Protein 6KGC (pdb70)

B-factor: mean 18.87, std 12.82, range [4.9, 99.52]

Solvent-accessible surface area: 9547 Å² total; per-residue (Å²): 157,36,2,74,0,25,8,18,90,30,69,12,28,50,58,68,66,10,104,0,38,0,42,0,30,88,25,71,58,61,0,5,8,0,11,3,22,0,51,19,50,40,72,38,1,64,33,132,55,9,87,35,27,75,120,26,0,91,33,54,138,82,96,0,25,7,38,16,60,58,76,108,14,96,0,23,1,8,1,1,4,25,52,45,66,108,87,38,1,63,90,76,22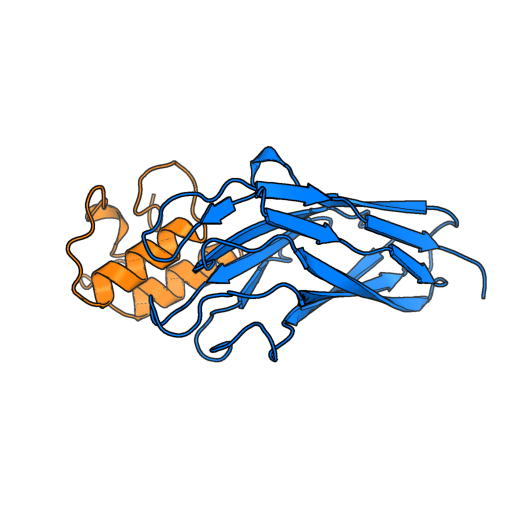,57,0,0,81,0,7,0,59,1,27,105,98,10,91,84,28,88,11,61,0,51,3,56,110,93,59,19,20,0,1,25,49,104,60,135,96,16,119,45,40,36,41,85,7,73,0,31,4,56,64,142,141,86,0,3,0,42,109,73,48,80,45,26,0,63,0,0,17,21,0,16,8,84,69,75,65,103,129,16,104,67,31,48,161,131,3,2,35,18,59,60,88,74,46,46,55,42,87,0,28,81,61,0,8,111,60,17,30,87,130

Sequence (203 aa):
ETVKLSVGTVSGNPGDTVKVPVTISQVSTPVGLICMDISYDASKFTVKDVLPNTDLVKDTDNYSFIVNTSTPGKISITFTDPTLANYPISVDGILAYLDFIINSNATAGDSALTVDPATLIVADENDKDIKDAASNGKITVTGSILGDLNDDGVVNGRDIVMMRQYLAGKTVSGIDKNALDINGDGAVNGDDLMELIKKVSNN

InterPro domains:
  IPR001956 Carbohydrate-binding module 3 [PF00942] (39-189)
  IPR001956 Carbohydrate-binding module 3 [PS51172] (33-193)
  IPR001956 Carbohydrate-binding module 3 [SM01067] (39-129)
  IPR002102 Cellulosome anchoring protein, cohesin domain [PF00963] (383-520)
  IPR002102 Cellulosome anchoring protein, cohesin domain [PF00963] (616-754)
  IPR002102 Cellulosome anchoring protein, cohesin domain [PF00963] (860-997)
  IPR002102 Cellulosome anchoring protein, cohesin domain [PF00963] (1103-1240)
  IPR002102 Cellulosome anchoring protein, cohesin domain [PF00963] (1345-1482)
  IPR005102 Carbohydrate binding X2 domain [PF03442] (198-273)
  IPR005102 Carbohydrate binding X2 domain [PF03442] (291-367)
  IPR005102 Carbohydrate binding X2 domain [PF03442] (527-608)
  IPR005102 Carbohydrate binding X2 domain [PF03442] (766-847)
  IPR005102 Carbohydrate binding X2 domain [PF03442] (1009-1090)
  IPR005102 Carbohydrate binding X2 domain [PF03442] (1252-1333)
  IPR006626 Parallel beta-helix repeat [SM00710] (782-820)
  IPR006626 Parallel beta-helix repeat [SM00710] (1025-1063)
  IPR006626 Parallel beta-helix repeat [SM00710] (1268-1306)
  IPR006626 Parallel beta-helix repeat [SM00710] (1431-1465)
  IPR008965 CBM2/CBM3, carbohydrate-binding domain superfamily [SSF49384] (34-192)
  IPR008965 CBM2/CBM3, carbohydrate-binding domain superfamily [SSF49384] (384-514)

CATH classification: 1.10.1330.10

Organism: Clostridium acetobutylicum (strain ATCC 824 / DSM 792 / JCM 1419 / IAM 19013 / LMG 5710 / NBRC 13948 / NRRL B-527 / VKM B-1787 / 2291 / W) (NCBI:txid272562)

Nearest PDB structures (foldseek):
  6kgc-assembly1_B  TM=1.017E+00  e=2.299E-10  Clostridium acetobutylicum ATCC 824
  6kge-assembly2_B  TM=1.004E+00  e=2.410E-08  Clostridium acetobutylicum ATCC 824
  6kgd-assembly1_B  TM=1.015E+00  e=2.747E-08  Clostridium acetobutylicum ATCC 824
  6kge-assembly1_D  TM=9.901E-01  e=3.812E-08  Clostridium acetobutylicum ATCC 824
  3ul4-assembly1_B  TM=9.403E-01  e=1.787E-04  Acetivibrio thermocellus ATCC 27405

Foldseek 3Di:
DAKEWEWAAEEEAAQDKDKIWIKIAPAAFFWFKKKWKKFWDLVFKDWDDKFFDCVQAPPVVPPQWDWDPPDRGMIIIMGHDPVLPDRTRRHIDTGIITIMHGHNPHDFAKIKTDIDQVGIFIAHSVRHTGRYDYYIYIYGHDDD/DACPQQPPPDREVVSLVVLVCVQVPHPDPSTDPVNQCRVPPPDRDVVSSVVSVCVHVPD

Secondary structure (DSSP, 8-state):
--EEEEE-EEEE-TT-EEEEEEEEES--SPEEEEEEEEE--TTTEEEEEEEE-TTTS--GGGTSEEEE--STTEEEEEEE-TTSSS--B-S-EEEEEEEEEEPTTPPSEEEEEEE-TTT-EEEETTS-B--EEEE-EEEEE---/-TT-TT-SS--SHHHHHHHHHHHTT---TT--GGGS-TT-SS--SHHHHHHHHHHHHH-

Radius of gyration: 17.78 Å; Cα contacts (8 Å, |Δi|>4): 490; chains: 2; bounding box: 38×32×55 Å

Structure (mmCIF, N/CA/C/O backbone):
data_6KGC
#
_entry.id   6KGC
#
_cell.length_a   31.220
_cell.length_b   64.720
_cell.length_c   100.750
_cell.angle_alpha   90.000
_cell.angle_beta   90.000
_cell.angle_gamma   90.000
#
_symmetry.space_group_name_H-M   'P 21 21 21'
#
loop_
_entity.id
_entity.type
_entity.pdbx_description
1 polymer 'Probably cellulosomal scaffolding protein, secreted cellulose-binding and cohesin domain'
2 polymer 'And cellulose-binding endoglucanase family 9 CelL ortholog dockerin domain'
3 non-polymer 'CALCIUM ION'
4 water water
#
loop_
_atom_site.group_PDB
_atom_site.id
_atom_site.type_symbol
_atom_site.label_atom_id
_atom_site.label_alt_id
_atom_site.label_comp_id
_atom_site.label_asym_id
_atom_site.label_entity_id
_atom_site.label_seq_id
_atom_site.pdbx_PDB_ins_code
_atom_site.Cartn_x
_atom_site.Cartn_y
_atom_site.Cartn_z
_atom_site.occupancy
_atom_site.B_iso_or_equiv
_atom_site.auth_seq_id
_atom_site.auth_comp_id
_atom_site.auth_asym_id
_atom_site.auth_atom_id
_atom_site.pdbx_PDB_model_num
ATOM 1 N N . GLU A 1 5 ? -10.588 -12.185 -19.478 1.00 39.79 4 GLU A N 1
ATOM 2 C CA . GLU A 1 5 ? -10.678 -12.135 -20.928 1.00 32.77 4 GLU A CA 1
ATOM 3 C C . GLU A 1 5 ? -10.379 -10.740 -21.469 1.00 18.25 4 GLU A C 1
ATOM 4 O O . GLU A 1 5 ? -10.594 -10.479 -22.649 1.00 27.43 4 GLU A O 1
ATOM 15 N N . THR A 1 6 ? -9.910 -9.854 -20.592 1.00 17.57 5 THR A N 1
ATOM 16 C CA . THR A 1 6 ? -9.305 -8.586 -20.999 1.00 12.28 5 THR A CA 1
ATOM 17 C C . THR A 1 6 ? -7.805 -8.825 -21.126 1.00 13.79 5 THR A C 1
ATOM 18 O O . THR A 1 6 ? -7.158 -9.250 -20.153 1.00 13.03 5 THR A O 1
ATOM 29 N N . VAL A 1 7 ? -7.241 -8.540 -22.293 1.00 10.50 6 VAL A N 1
ATOM 30 C CA . VAL A 1 7 ? -5.807 -8.706 -22.473 1.00 7.81 6 VAL A CA 1
ATOM 31 C C . VAL A 1 7 ? -5.117 -7.482 -21.879 1.00 7.97 6 VAL A C 1
ATOM 32 O O . VAL A 1 7 ? -5.616 -6.358 -21.985 1.00 13.58 6 VAL A O 1
ATOM 45 N N . LYS A 1 8 ? -4.011 -7.702 -21.188 1.00 8.72 7 LYS A N 1
ATOM 46 C CA . LYS A 1 8 ? -3.364 -6.662 -20.403 1.00 9.30 7 LYS A CA 1
ATOM 47 C C . LYS A 1 8 ? -1.957 -6.421 -20.912 1.00 9.39 7 LYS A C 1
ATOM 48 O O . LYS A 1 8 ? -1.203 -7.364 -21.125 1.00 8.76 7 LYS A O 1
ATOM 56 N N . LEU A 1 9 ? -1.618 -5.162 -21.105 1.00 7.82 8 LEU A N 1
ATOM 57 C CA . LEU A 1 9 ? -0.266 -4.732 -21.430 1.00 8.58 8 LEU A CA 1
ATOM 58 C C . LEU A 1 9 ? 0.309 -4.082 -20.177 1.00 13.34 8 LEU A C 1
ATOM 59 O O . LEU A 1 9 ? -0.223 -3.066 -19.714 1.00 11.38 8 LEU A O 1
ATOM 75 N N . SER A 1 10 ? 1.385 -4.645 -19.635 1.00 8.26 9 SER A N 1
ATOM 76 C CA . SER A 1 10 ? 1.875 -4.232 -18.329 1.00 8.97 9 SER A CA 1
ATOM 77 C C . SER A 1 10 ? 3.333 -3.806 -18.405 1.00 10.52 9 SER A C 1
ATOM 78 O O . SER A 1 10 ? 4.140 -4.445 -19.080 1.00 14.44 9 SER A O 1
ATOM 86 N N . VAL A 1 11 ? 3.661 -2.751 -17.728 1.00 9.37 10 VAL A N 1
ATOM 87 C CA . VAL A 1 11 ? 5.034 -2.283 -17.677 1.00 7.89 10 VAL A CA 1
ATOM 88 C C . VAL A 1 11 ? 5.599 -2.662 -16.323 1.00 8.56 10 VAL A C 1
ATOM 89 O O . VAL A 1 11 ? 4.918 -2.519 -15.296 1.00 8.76 10 VAL A O 1
ATOM 102 N N . GLY A 1 12 ? 6.851 -3.130 -16.317 1.00 8.50 11 GLY A N 1
ATOM 103 C CA . GLY A 1 12 ? 7.473 -3.671 -15.133 1.00 8.68 11 GLY A CA 1
ATOM 104 C C . GLY A 1 12 ? 8.013 -2.634 -14.189 1.00 9.98 11 GLY A C 1
ATOM 105 O O . GLY A 1 12 ? 7.852 -1.425 -14.366 1.00 7.29 11 GLY A O 1
ATOM 109 N N . THR A 1 13 ? 8.645 -3.152 -13.129 1.00 11.44 12 THR A N 1
ATOM 110 C CA . THR A 1 13 ? 9.124 -2.368 -11.994 1.00 10.69 12 THR A CA 1
ATOM 111 C C . THR A 1 13 ? 10.580 -2.735 -11.764 1.00 10.32 12 THR A C 1
ATOM 112 O O . THR A 1 13 ? 10.901 -3.919 -11.636 1.00 13.76 12 THR A O 1
ATOM 123 N N . VAL A 1 14 ? 11.449 -1.731 -11.755 1.00 8.91 13 VAL A N 1
ATOM 124 C CA . VAL A 1 14 ? 12.887 -1.919 -11.612 1.00 9.01 13 VAL A CA 1
ATOM 125 C C . VAL A 1 14 ? 13.445 -0.814 -10.718 1.00 8.29 13 VAL A C 1
ATOM 126 O O . VAL A 1 14 ? 12.764 0.164 -10.391 1.00 9.71 13 VAL A O 1
ATOM 139 N N . SER A 1 15 ? 14.711 -0.986 -10.317 1.00 6.81 14 SER A N 1
ATOM 140 C CA . SER A 1 15 ? 15.412 0.036 -9.569 1.00 13.07 14 SER A CA 1
ATOM 141 C C . SER A 1 15 ? 16.861 0.120 -10.028 1.00 8.52 14 SER A C 1
ATOM 142 O O . SER A 1 15 ? 17.419 -0.831 -10.584 1.00 11.48 14 SER A O 1
ATOM 150 N N . GLY A 1 16 ? 17.465 1.270 -9.779 1.00 8.07 15 GLY A N 1
ATOM 151 C CA . GLY A 1 16 ? 18.873 1.432 -10.087 1.00 7.79 15 GLY A CA 1
ATOM 152 C C . GLY A 1 16 ? 19.386 2.760 -9.578 1.00 10.39 15 GLY A C 1
ATOM 153 O O . GLY A 1 16 ? 18.637 3.601 -9.086 1.00 8.69 15 GLY A O 1
ATOM 157 N N . ASN A 1 17 ? 20.679 2.955 -9.723 1.00 12.36 16 ASN A N 1
ATOM 158 C CA . ASN A 1 17 ? 21.289 4.205 -9.328 1.00 11.83 16 ASN A CA 1
ATOM 159 C C . ASN A 1 17 ? 21.735 5.030 -10.533 1.00 14.30 16 ASN A C 1
ATOM 160 O O . ASN A 1 17 ? 21.906 4.515 -11.641 1.00 12.23 16 ASN A O 1
ATOM 171 N N . PRO A 1 18 ? 21.917 6.330 -10.331 1.00 12.76 17 PRO A N 1
ATOM 172 C CA . PRO A 1 18 ? 22.313 7.215 -11.435 1.00 9.46 17 PRO A CA 1
ATOM 173 C C . PRO A 1 18 ? 23.590 6.744 -12.105 1.00 9.08 17 PRO A C 1
ATOM 174 O O . PRO A 1 18 ? 24.523 6.252 -11.452 1.00 15.57 17 PRO A O 1
ATOM 185 N N . GLY A 1 19 ? 23.584 6.833 -13.431 1.00 12.52 18 GLY A N 1
ATOM 186 C CA . GLY A 1 19 ? 24.675 6.340 -14.240 1.00 12.88 18 GLY A CA 1
ATOM 187 C C . GLY A 1 19 ? 24.493 4.945 -14.774 1.00 16.18 18 GLY A C 1
ATOM 188 O O . GLY A 1 19 ? 25.187 4.555 -15.730 1.00 18.46 18 GLY A O 1
ATOM 192 N N . ASP A 1 20 ? 23.619 4.162 -14.162 1.00 11.42 19 ASP A N 1
ATOM 193 C CA . ASP A 1 20 ? 23.351 2.801 -14.597 1.00 11.35 19 ASP A CA 1
ATOM 194 C C . ASP A 1 20 ? 22.221 2.808 -15.618 1.00 11.97 19 ASP A C 1
ATOM 195 O O . ASP A 1 20 ? 21.505 3.796 -15.795 1.00 11.66 19 ASP A O 1
ATOM 204 N N . THR A 1 21 ? 22.137 1.731 -16.364 1.00 9.27 20 THR A N 1
ATOM 205 C CA . THR A 1 21 ? 20.971 1.476 -17.194 1.00 9.72 20 THR A CA 1
ATOM 206 C C . THR A 1 21 ? 20.092 0.435 -16.514 1.00 11.86 20 THR A C 1
ATOM 207 O O . THR A 1 21 ? 20.543 -0.388 -15.706 1.00 13.23 20 THR A O 1
ATOM 218 N N . VAL A 1 22 ? 18.806 0.516 -16.804 1.00 9.96 21 VAL A N 1
ATOM 219 C CA . VAL A 1 22 ? 17.838 -0.453 -16.304 1.00 9.28 21 VAL A CA 1
ATOM 220 C C . VAL A 1 22 ? 17.043 -0.968 -17.491 1.00 9.78 21 VAL A C 1
ATOM 221 O O . VAL A 1 22 ? 16.831 -0.255 -18.479 1.00 9.84 21 VAL A O 1
ATOM 234 N N . LYS A 1 23 ? 16.626 -2.222 -17.406 1.00 9.02 22 LYS A N 1
ATOM 235 C CA . LYS A 1 23 ? 15.830 -2.870 -18.447 1.00 9.32 22 LYS A CA 1
ATOM 236 C C . LYS A 1 23 ? 14.435 -3.169 -17.898 1.00 10.41 22 LYS A C 1
ATOM 237 O O . LYS A 1 23 ? 14.285 -4.034 -17.030 1.00 11.11 22 LYS A O 1
ATOM 256 N N . VAL A 1 24 ? 13.425 -2.489 -18.431 1.00 7.34 23 VAL A N 1
ATOM 257 C CA . VAL A 1 24 ? 12.049 -2.604 -17.944 1.00 6.22 23 VAL A CA 1
ATOM 258 C C . VAL A 1 24 ? 11.275 -3.515 -18.897 1.00 5.20 23 VAL A C 1
ATOM 259 O O . VAL A 1 24 ? 11.129 -3.180 -20.077 1.00 8.64 23 VAL A O 1
ATOM 272 N N . PRO A 1 25 ? 10.699 -4.609 -18.415 1.00 6.75 24 PRO A N 1
ATOM 273 C CA . PRO A 1 25 ? 9.937 -5.478 -19.322 1.00 9.63 24 PRO A CA 1
ATOM 274 C C . PRO A 1 25 ? 8.535 -4.944 -19.543 1.00 7.24 24 PRO A C 1
ATOM 275 O O . PRO A 1 25 ? 7.899 -4.382 -18.645 1.00 10.01 24 PRO A O 1
ATOM 286 N N . VAL A 1 26 ? 8.064 -5.105 -20.769 1.00 8.93 25 VAL A N 1
ATOM 287 C CA . VAL A 1 26 ? 6.678 -4.856 -21.131 1.00 11.42 25 VAL A CA 1
ATOM 288 C C . VAL A 1 26 ? 6.073 -6.214 -21.438 1.00 7.70 25 VAL A C 1
ATOM 289 O O . VAL A 1 26 ? 6.618 -6.961 -22.262 1.00 8.78 25 VAL A O 1
ATOM 302 N N . THR A 1 27 ? 4.982 -6.554 -20.745 1.00 5.78 26 THR A N 1
ATOM 303 C CA . THR A 1 27 ? 4.437 -7.899 -20.753 1.00 7.06 26 THR A CA 1
ATOM 304 C C . THR A 1 27 ? 3.010 -7.835 -21.271 1.00 8.34 26 THR A C 1
ATOM 305 O O . THR A 1 27 ? 2.266 -6.888 -20.988 1.00 12.21 26 THR A O 1
ATOM 316 N N . ILE A 1 28 ? 2.644 -8.827 -22.056 1.00 7.32 27 ILE A N 1
ATOM 317 C CA . ILE A 1 28 ? 1.261 -9.049 -22.455 1.00 7.84 27 ILE A CA 1
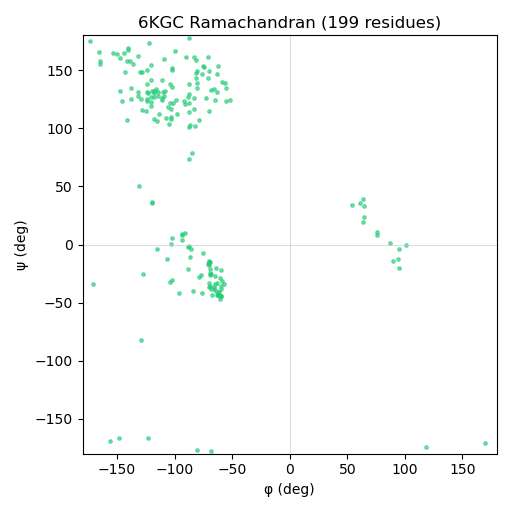ATOM 318 C C . ILE A 1 28 ? 0.749 -10.284 -21.732 1.00 9.23 27 ILE A C 1
ATOM 319 O O . ILE A 1 28 ? 1.427 -11.314 -21.690 1.00 12.66 27 ILE A O 1
ATOM 335 N N . SER A 1 29 ? -0.438 -10.177 -21.142 1.00 9.05 28 SER A N 1
ATOM 336 C CA . SER A 1 29 ? -0.991 -11.302 -20.410 1.00 10.91 28 SER A CA 1
ATOM 337 C C . SER A 1 29 ? -2.480 -11.381 -20.680 1.00 9.06 28 SER A C 1
ATOM 338 O O . SER A 1 29 ? -3.094 -10.452 -21.205 1.00 9.67 28 SER A O 1
ATOM 346 N N . GLN A 1 30 ? -3.056 -12.521 -20.287 1.00 11.38 29 GLN A N 1
ATOM 347 C CA . GLN A 1 30 ? -4.479 -12.818 -20.466 1.00 8.82 29 GLN A CA 1
ATOM 348 C C . GLN A 1 30 ? -4.845 -12.812 -21.949 1.00 11.12 29 GLN A C 1
ATOM 349 O O . GLN A 1 30 ? -5.941 -12.403 -22.337 1.00 10.84 29 GLN A O 1
ATOM 363 N N . VAL A 1 31 ? -3.911 -13.277 -22.781 1.00 8.19 30 VAL A N 1
ATOM 364 C CA . VAL A 1 31 ? -4.172 -13.437 -24.206 1.00 5.98 30 VAL A CA 1
ATOM 365 C C . VAL A 1 31 ? -5.177 -14.564 -24.434 1.00 8.07 30 VAL A C 1
ATOM 366 O O . VAL A 1 31 ? -5.038 -15.671 -23.885 1.00 10.31 30 VAL A O 1
ATOM 379 N N . SER A 1 32 ? -6.177 -14.295 -25.277 1.00 11.81 31 SER A N 1
ATOM 380 C CA . SER A 1 32 ? -7.142 -15.298 -25.740 1.00 10.85 31 SER A CA 1
ATOM 381 C C . SER A 1 32 ? -7.211 -15.214 -27.264 1.00 9.63 31 SER A C 1
ATOM 382 O O . SER A 1 32 ? -6.509 -15.952 -27.958 1.00 11.40 31 SER A O 1
ATOM 390 N N . THR A 1 33 ? -7.994 -14.270 -27.804 1.00 12.34 32 THR A N 1
ATOM 391 C CA . THR A 1 33 ? -7.969 -13.967 -29.227 1.00 13.58 32 THR A CA 1
ATOM 392 C C . THR A 1 33 ? -6.546 -13.629 -29.685 1.00 11.09 32 THR A C 1
ATOM 393 O O . THR A 1 33 ? -5.919 -12.739 -29.117 1.00 10.40 32 THR A O 1
ATOM 404 N N . PRO A 1 34 ? -5.998 -14.336 -30.677 1.00 9.15 33 PRO A N 1
ATOM 405 C CA . PRO A 1 34 ? -4.628 -14.018 -31.109 1.00 9.99 33 PRO A CA 1
ATOM 406 C C . PRO A 1 34 ? -4.517 -12.568 -31.585 1.00 7.84 33 PRO A C 1
ATOM 407 O O . PRO A 1 34 ? -5.414 -12.027 -32.251 1.00 7.22 33 PRO A O 1
ATOM 418 N N . VAL A 1 35 ? -3.408 -11.938 -31.221 1.00 7.22 34 VAL A N 1
ATOM 419 C CA . VAL A 1 35 ? -3.214 -10.492 -31.368 1.00 6.59 34 VAL A CA 1
ATOM 420 C C . VAL A 1 35 ? -2.410 -10.216 -32.631 1.00 7.28 34 VAL A C 1
ATOM 421 O O . VAL A 1 35 ? -1.292 -10.711 -32.792 1.00 6.88 34 VAL A O 1
ATOM 434 N N . GLY A 1 36 ? -2.967 -9.392 -33.513 1.00 9.14 35 GLY A N 1
ATOM 435 C CA . GLY A 1 36 ? -2.263 -8.967 -34.716 1.00 10.58 35 GLY A CA 1
ATOM 436 C C . GLY A 1 36 ? -1.770 -7.523 -34.720 1.00 8.87 35 GLY A C 1
ATOM 437 O O . GLY A 1 36 ? -0.982 -7.147 -35.596 1.00 7.90 35 GLY A O 1
ATOM 441 N N . LEU A 1 37 ? -2.220 -6.699 -33.780 1.00 8.57 36 LEU A N 1
ATOM 442 C CA . LEU A 1 37 ? -1.842 -5.297 -33.705 1.00 5.26 36 LEU A CA 1
ATOM 443 C C . LEU A 1 37 ? -1.798 -4.854 -32.254 1.00 4.97 36 LEU A C 1
ATOM 444 O O . LEU A 1 37 ? -2.750 -5.132 -31.520 1.00 6.19 36 LEU A O 1
ATOM 460 N N . ILE A 1 38 ? -0.717 -4.174 -31.853 1.00 4.95 37 ILE A N 1
ATOM 461 C CA . ILE A 1 38 ? -0.632 -3.484 -30.567 1.00 5.72 37 ILE A CA 1
ATOM 462 C C . ILE A 1 38 ? -0.096 -2.090 -30.865 1.00 7.06 37 ILE A C 1
ATOM 463 O O . ILE A 1 38 ? 0.949 -1.953 -31.511 1.00 8.39 37 ILE A O 1
ATOM 479 N N . CYS A 1 39 ? -0.785 -1.061 -30.396 1.00 7.35 38 CYS A N 1
ATOM 480 C CA . CYS A 1 39 ? -0.228 0.285 -30.379 1.00 6.53 38 CYS A CA 1
ATOM 481 C C . CYS A 1 39 ? -0.298 0.779 -28.946 1.00 7.00 38 CYS A C 1
ATOM 482 O O . CYS A 1 39 ? -1.376 0.771 -28.350 1.00 9.08 38 CYS A O 1
ATOM 490 N N . MET A 1 40 ? 0.841 1.169 -28.379 1.00 7.27 39 MET A N 1
ATOM 491 C CA . MET A 1 40 ? 0.843 1.653 -27.008 1.00 7.94 39 MET A CA 1
ATOM 492 C C . MET A 1 40 ? 1.830 2.792 -26.838 1.00 8.94 39 MET A C 1
ATOM 493 O O . MET A 1 40 ? 2.872 2.840 -27.499 1.00 9.82 39 MET A O 1
ATOM 507 N N . ASP A 1 41 ? 1.486 3.695 -25.933 1.00 6.16 40 ASP A N 1
ATOM 508 C CA . ASP A 1 41 ? 2.330 4.818 -25.550 1.00 7.42 40 ASP A CA 1
ATOM 509 C C . ASP A 1 41 ? 2.711 4.679 -24.082 1.00 6.76 40 ASP A C 1
ATOM 510 O O . ASP A 1 41 ? 1.833 4.465 -23.231 1.00 8.89 40 ASP A O 1
ATOM 519 N N . ILE A 1 42 ? 3.989 4.875 -23.772 1.00 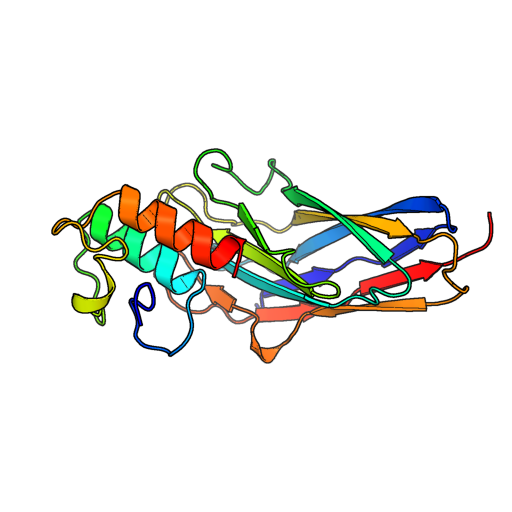7.60 41 ILE A N 1
ATOM 520 C CA . ILE A 1 42 ? 4.507 4.822 -22.409 1.00 7.23 41 ILE A CA 1
ATOM 521 C C . ILE A 1 42 ? 5.208 6.133 -22.128 1.00 6.00 41 ILE A C 1
ATOM 522 O O . ILE A 1 42 ? 6.114 6.531 -22.877 1.00 9.60 41 ILE A O 1
ATOM 538 N N . SER A 1 43 ? 4.804 6.803 -21.048 1.00 5.06 42 SER A N 1
ATOM 539 C CA . SER A 1 43 ? 5.420 8.067 -20.677 1.00 5.93 42 SER A CA 1
ATOM 540 C C . SER A 1 43 ? 6.392 7.833 -19.529 1.00 6.92 42 SER A C 1
ATOM 541 O O . SER A 1 43 ? 6.191 6.929 -18.713 1.00 7.52 42 SER A O 1
ATOM 549 N N . TYR A 1 44 ? 7.433 8.668 -19.474 1.00 6.09 43 TYR A N 1
ATOM 550 C CA . TYR A 1 44 ? 8.452 8.598 -18.430 1.00 5.85 43 TYR A CA 1
ATOM 551 C C . TYR A 1 44 ? 9.004 9.992 -18.194 1.00 5.43 43 TYR A C 1
ATOM 552 O O . TYR A 1 44 ? 8.824 10.891 -19.021 1.00 6.99 43 TYR A O 1
ATOM 570 N N . ASP A 1 45 ? 9.693 10.157 -17.054 1.00 6.22 44 ASP A N 1
ATOM 571 C CA . ASP A 1 45 ? 10.249 11.456 -16.665 1.00 6.18 44 ASP A CA 1
ATOM 572 C C . ASP A 1 45 ? 11.580 11.688 -17.369 1.00 6.50 44 ASP A C 1
ATOM 573 O O . ASP A 1 45 ? 12.614 11.138 -16.979 1.00 8.02 44 ASP A O 1
ATOM 582 N N . ALA A 1 46 ? 11.562 12.498 -18.421 1.00 8.74 45 ALA A N 1
ATOM 583 C CA . ALA A 1 46 ? 12.769 12.710 -19.211 1.00 9.44 45 ALA A CA 1
ATOM 584 C C . ALA A 1 46 ? 13.825 13.517 -18.469 1.00 10.79 45 ALA A C 1
ATOM 585 O O . ALA A 1 46 ? 15.007 13.488 -18.868 1.00 11.43 45 ALA A O 1
ATOM 592 N N . SER A 1 47 ? 13.443 14.222 -17.404 1.00 8.96 46 SER A N 1
ATOM 593 C CA . SER A 1 47 ? 14.450 14.883 -16.597 1.00 11.48 46 SER A CA 1
ATOM 594 C C . SER A 1 47 ? 15.300 13.878 -15.833 1.00 10.83 46 SER A C 1
ATOM 595 O O . SER A 1 47 ? 16.446 14.182 -15.483 1.00 16.19 46 SER A O 1
ATOM 603 N N . LYS A 1 48 ? 14.760 12.694 -15.553 1.00 7.38 47 LYS A N 1
ATOM 604 C CA . LYS A 1 48 ? 15.495 11.681 -14.798 1.00 8.34 47 LYS A CA 1
ATOM 605 C C . LYS A 1 48 ? 16.081 10.566 -15.647 1.00 6.76 47 LYS A C 1
ATOM 606 O O . LYS A 1 48 ? 17.117 9.985 -15.275 1.00 7.59 47 LYS A O 1
ATOM 625 N N . PHE A 1 49 ? 15.428 10.231 -16.759 1.00 5.96 48 PHE A N 1
ATOM 626 C CA . PHE A 1 49 ? 15.817 9.066 -17.536 1.00 7.66 48 PHE A CA 1
ATOM 627 C C . PHE A 1 49 ? 15.963 9.446 -18.997 1.00 9.14 48 PHE A C 1
ATOM 628 O O . PHE A 1 49 ? 15.248 10.309 -19.507 1.00 8.81 48 PHE A O 1
ATOM 645 N N . THR A 1 50 ? 16.874 8.754 -19.664 1.00 7.24 49 THR A N 1
ATOM 646 C CA . THR A 1 50 ? 17.088 8.870 -21.098 1.00 7.81 49 THR A CA 1
ATOM 647 C C . THR A 1 50 ? 16.855 7.503 -21.722 1.00 8.30 49 THR A C 1
ATOM 648 O O . THR A 1 50 ? 17.434 6.509 -21.287 1.00 8.98 49 THR A O 1
ATOM 659 N N . VAL A 1 51 ? 15.987 7.434 -22.733 1.00 9.16 50 VAL A N 1
ATOM 660 C CA . VAL A 1 51 ? 15.789 6.162 -23.408 1.00 8.33 50 VAL A CA 1
ATOM 661 C C . VAL A 1 51 ? 17.005 5.849 -24.270 1.00 11.16 50 VAL A C 1
ATOM 662 O O . VAL A 1 51 ? 17.463 6.678 -25.066 1.00 13.95 50 VAL A O 1
ATOM 675 N N . LYS A 1 52 ? 17.576 4.668 -24.070 1.00 7.40 51 LYS A N 1
ATOM 676 C CA . LYS A 1 52 ? 18.696 4.195 -24.869 1.00 13.54 51 LYS A CA 1
ATOM 677 C C . LYS A 1 52 ? 18.236 3.305 -26.005 1.00 19.28 51 LYS A C 1
ATOM 678 O O . LYS A 1 52 ? 18.696 3.451 -27.149 1.00 17.81 51 LYS A O 1
ATOM 697 N N . ASP A 1 53 ? 17.283 2.424 -25.734 1.00 11.81 52 ASP A N 1
ATOM 698 C CA . ASP A 1 53 ? 16.808 1.516 -26.757 1.00 11.94 52 ASP A CA 1
ATOM 699 C C . ASP A 1 53 ? 15.497 0.917 -26.297 1.00 7.42 52 ASP A C 1
ATOM 700 O O . ASP A 1 53 ? 15.183 0.889 -25.109 1.00 8.87 52 ASP A O 1
ATOM 709 N N . VAL A 1 54 ? 14.732 0.449 -27.267 1.00 9.87 53 VAL A N 1
ATOM 710 C CA . VAL A 1 54 ? 13.556 -0.374 -27.005 1.00 9.86 53 VAL A CA 1
ATOM 711 C C . VAL A 1 54 ? 13.672 -1.627 -27.857 1.00 12.20 53 VAL A C 1
ATOM 712 O O . VAL A 1 54 ? 13.645 -1.538 -29.096 1.00 12.76 53 VAL A O 1
ATOM 725 N N . LEU A 1 55 ? 13.792 -2.791 -27.206 1.00 10.42 54 LEU A N 1
ATOM 726 C CA . LEU A 1 55 ? 14.146 -4.009 -27.918 1.00 10.02 54 LEU A CA 1
ATOM 727 C C . LEU A 1 55 ? 13.047 -5.054 -27.836 1.00 10.30 54 LEU A C 1
ATOM 728 O O . LEU A 1 55 ? 12.597 -5.395 -26.734 1.00 12.33 54 LEU A O 1
ATOM 744 N N . PRO A 1 56 ? 12.642 -5.633 -28.954 1.00 7.40 55 PRO A N 1
ATOM 745 C CA . PRO A 1 56 ? 11.628 -6.683 -28.889 1.00 7.67 55 PRO A CA 1
ATOM 746 C C . PRO A 1 56 ? 12.190 -7.988 -28.359 1.00 8.91 55 PRO A C 1
ATOM 747 O O . PRO A 1 56 ? 13.368 -8.294 -28.515 1.00 13.60 55 PRO A O 1
ATOM 758 N N . ASN A 1 57 ? 11.302 -8.783 -27.752 1.00 7.90 56 ASN A N 1
ATOM 759 C CA . ASN A 1 57 ? 11.600 -10.148 -27.364 1.00 8.80 56 ASN A CA 1
ATOM 760 C C . ASN A 1 57 ? 11.294 -11.018 -28.561 1.00 9.08 56 ASN A C 1
ATOM 761 O O . ASN A 1 57 ? 10.126 -11.319 -28.832 1.00 10.99 56 ASN A O 1
ATOM 772 N N . THR A 1 58 ? 12.334 -11.425 -29.295 1.00 9.85 57 THR A N 1
ATOM 773 C CA . THR A 1 58 ? 12.053 -12.092 -30.554 1.00 14.96 57 THR A CA 1
ATOM 774 C C . THR A 1 58 ? 11.577 -13.520 -30.366 1.00 11.03 57 THR A C 1
ATOM 775 O O . THR A 1 58 ? 11.147 -14.128 -31.345 1.00 14.00 57 THR A O 1
ATOM 786 N N . ASP A 1 59 ? 11.605 -14.063 -29.149 1.00 12.98 58 ASP A N 1
ATOM 787 C CA . ASP A 1 59 ? 10.892 -15.315 -28.931 1.00 15.95 58 ASP A CA 1
ATOM 788 C C . ASP A 1 59 ? 9.396 -15.148 -29.156 1.00 15.13 58 ASP A C 1
ATOM 789 O O . ASP A 1 59 ? 8.732 -16.079 -29.618 1.00 17.96 58 ASP A O 1
ATOM 798 N N . LEU A 1 60 ? 8.852 -13.972 -28.849 1.00 11.27 59 LEU A N 1
ATOM 799 C CA . LEU A 1 60 ? 7.429 -13.708 -29.019 1.00 13.57 59 LEU A CA 1
ATOM 800 C C . LEU A 1 60 ? 7.126 -12.839 -30.230 1.00 13.31 59 LEU A C 1
ATOM 801 O O . LEU A 1 60 ? 6.078 -13.008 -30.853 1.00 12.55 59 LEU A O 1
ATOM 817 N N . VAL A 1 61 ? 8.014 -11.923 -30.586 1.00 9.58 60 VAL A N 1
ATOM 818 C CA . VAL A 1 61 ? 7.788 -10.996 -31.683 1.00 8.92 60 VAL A CA 1
ATOM 819 C C . VAL A 1 61 ? 8.595 -11.469 -32.882 1.00 9.04 60 VAL A C 1
ATOM 820 O O . VAL A 1 61 ? 9.826 -11.381 -32.895 1.00 13.09 60 VAL A O 1
ATOM 833 N N . LYS A 1 62 ? 7.898 -11.953 -33.903 1.00 9.58 61 LYS A N 1
ATOM 834 C CA . LYS A 1 62 ? 8.548 -12.491 -35.090 1.00 15.45 61 LYS A CA 1
ATOM 835 C C . LYS A 1 62 ? 8.549 -11.460 -36.215 1.00 11.52 61 LYS A C 1
ATOM 836 O O . LYS A 1 62 ? 7.862 -10.431 -36.157 1.00 13.80 61 LYS A O 1
ATOM 855 N N . ASP A 1 63 ? 9.356 -11.750 -37.240 1.00 13.72 62 ASP A N 1
ATOM 856 C CA . ASP A 1 63 ? 9.401 -10.978 -38.477 1.00 12.13 62 ASP A CA 1
ATOM 857 C C . ASP A 1 63 ? 9.885 -9.550 -38.247 1.00 17.45 62 ASP A C 1
ATOM 858 O O . ASP A 1 63 ? 9.456 -8.624 -38.948 1.00 11.15 62 ASP A O 1
ATOM 867 N N . THR A 1 64 ? 10.792 -9.364 -37.274 1.00 14.48 63 THR A N 1
ATOM 868 C CA . THR A 1 64 ? 11.271 -8.021 -36.998 1.00 12.93 63 THR A CA 1
ATOM 869 C C . THR A 1 64 ? 12.149 -7.485 -38.123 1.00 15.28 63 THR A C 1
ATOM 870 O O . THR A 1 64 ? 12.373 -6.276 -38.184 1.00 17.48 63 THR A O 1
ATOM 881 N N . ASP A 1 65 ? 12.618 -8.338 -39.034 1.00 17.11 64 ASP A N 1
ATOM 882 C CA . ASP A 1 65 ? 13.282 -7.838 -40.230 1.00 19.47 64 ASP A CA 1
ATOM 883 C C . ASP A 1 65 ? 12.333 -7.150 -41.204 1.00 21.59 64 ASP A C 1
ATOM 884 O O . ASP A 1 65 ? 12.802 -6.423 -42.089 1.00 22.51 64 ASP A O 1
ATOM 893 N N . ASN A 1 66 ? 11.023 -7.334 -41.052 1.00 16.32 65 ASN A N 1
ATOM 894 C CA . ASN A 1 66 ? 10.027 -6.743 -41.938 1.00 16.07 65 ASN A CA 1
ATOM 895 C C . ASN A 1 66 ? 9.088 -5.822 -41.163 1.00 9.96 65 ASN A C 1
ATOM 896 O O . ASN A 1 66 ? 7.880 -5.772 -41.424 1.00 11.26 65 ASN A O 1
ATOM 907 N N . TYR A 1 67 ? 9.638 -5.111 -40.174 1.00 11.23 66 TYR A N 1
ATOM 908 C CA . TYR A 1 67 ? 8.934 -4.023 -39.486 1.00 9.40 66 TYR A CA 1
ATOM 909 C C . TYR A 1 67 ? 7.693 -4.510 -38.728 1.00 8.22 66 TYR A C 1
ATOM 910 O O . TYR A 1 67 ? 6.665 -3.841 -38.687 1.00 10.67 66 TYR A O 1
ATOM 928 N N . SER A 1 68 ? 7.802 -5.689 -38.091 1.00 7.43 67 SER A N 1
ATOM 929 C CA . SER A 1 68 ? 6.791 -6.114 -37.135 1.00 5.08 67 SER A CA 1
ATOM 930 C C . SER A 1 68 ? 6.807 -5.283 -35.859 1.00 9.35 67 SER A C 1
ATOM 931 O O . SER A 1 68 ? 5.838 -5.327 -35.090 1.00 10.68 67 SER A O 1
ATOM 939 N N . PHE A 1 69 ? 7.867 -4.523 -35.613 1.00 7.80 68 PHE A N 1
ATOM 940 C CA . PHE A 1 69 ? 8.077 -3.870 -34.310 1.00 8.33 68 PHE A CA 1
ATOM 941 C C . PHE A 1 69 ? 8.660 -2.495 -34.588 1.00 8.34 68 PHE A C 1
ATOM 942 O O . PHE A 1 69 ? 9.844 -2.368 -34.945 1.00 10.28 68 PHE A O 1
ATOM 959 N N . ILE A 1 70 ? 7.848 -1.465 -34.398 1.00 5.86 69 ILE A N 1
ATOM 960 C CA . ILE A 1 70 ? 8.203 -0.097 -34.747 1.00 8.36 69 ILE A CA 1
ATOM 961 C C . ILE A 1 70 ? 8.206 0.718 -33.469 1.00 8.06 69 ILE A C 1
ATOM 962 O O . ILE A 1 70 ? 7.227 0.721 -32.716 1.00 7.99 69 ILE A O 1
ATOM 978 N N . VAL A 1 71 ? 9.308 1.412 -33.221 1.00 8.08 70 VAL A N 1
ATOM 979 C CA . VAL A 1 71 ? 9.473 2.187 -32.013 1.00 7.47 70 VAL A CA 1
ATOM 980 C C . VAL A 1 71 ? 9.630 3.650 -32.383 1.00 10.37 70 VAL A C 1
ATOM 981 O O . VAL A 1 71 ? 10.429 4.011 -33.265 1.00 13.40 70 VAL A O 1
ATOM 994 N N . ASN A 1 72 ? 8.884 4.495 -31.691 1.00 7.43 71 ASN A N 1
ATOM 995 C CA . ASN A 1 72 ? 8.964 5.934 -31.863 1.00 7.10 71 ASN A CA 1
ATOM 996 C C . ASN A 1 72 ? 9.412 6.549 -30.548 1.00 9.68 71 ASN A C 1
ATOM 997 O O . ASN A 1 72 ? 8.640 6.583 -29.568 1.00 8.06 71 ASN A O 1
ATOM 1008 N N . THR A 1 73 ? 10.671 7.027 -30.545 1.00 8.94 72 THR A N 1
ATOM 1009 C CA . THR A 1 73 ? 11.267 7.782 -29.451 1.00 7.30 72 THR A CA 1
ATOM 1010 C C . THR A 1 73 ? 11.677 9.168 -29.942 1.00 13.40 72 THR A C 1
ATOM 1011 O O . THR A 1 73 ? 12.703 9.713 -29.520 1.00 20.02 72 THR A O 1
ATOM 1022 N N . SER A 1 74 ? 10.883 9.735 -30.855 1.00 9.29 73 SER A N 1
ATOM 1023 C CA . SER A 1 74 ? 11.189 11.046 -31.414 1.00 14.79 73 SER A CA 1
ATOM 1024 C C . SER A 1 74 ? 11.022 12.170 -30.398 1.00 15.99 73 SER A C 1
ATOM 1025 O O . SER A 1 74 ? 11.616 13.246 -30.566 1.00 19.44 73 SER A O 1
ATOM 1033 N N . THR A 1 75 ? 10.194 11.972 -29.380 1.00 8.58 74 THR A N 1
ATOM 1034 C CA . THR A 1 75 ? 9.877 13.011 -28.419 1.00 10.74 74 THR A CA 1
ATOM 1035 C C . THR A 1 75 ? 10.268 12.593 -27.009 1.00 12.04 74 THR A C 1
ATOM 1036 O O . THR A 1 75 ? 9.733 11.597 -26.497 1.00 10.55 74 THR A O 1
ATOM 1047 N N . PRO A 1 76 ? 11.165 13.322 -26.343 1.00 9.84 75 PRO A N 1
ATOM 1048 C CA . PRO A 1 76 ? 11.549 12.959 -24.978 1.00 10.89 75 PRO A CA 1
ATOM 1049 C C . PRO A 1 76 ? 10.350 12.852 -24.056 1.00 8.85 75 PRO A C 1
ATOM 1050 O O . PRO A 1 76 ? 9.458 13.718 -24.047 1.00 10.59 75 PRO A O 1
ATOM 1061 N N . GLY A 1 77 ? 10.332 11.788 -23.267 1.00 8.55 76 GLY A N 1
ATOM 1062 C CA . GLY A 1 77 ? 9.284 11.531 -22.303 1.00 5.56 76 GLY A CA 1
ATOM 1063 C C . GLY A 1 77 ? 8.183 10.632 -22.781 1.00 7.03 76 GLY A C 1
ATOM 1064 O O . GLY A 1 77 ? 7.334 10.269 -21.977 1.00 9.67 76 GLY A O 1
ATOM 1068 N N . LYS A 1 78 ? 8.217 10.221 -24.045 1.00 6.34 77 LYS A N 1
ATOM 1069 C CA . LYS A 1 78 ? 7.223 9.314 -24.625 1.00 7.67 77 LYS A CA 1
ATOM 1070 C C . LYS A 1 78 ? 7.881 8.274 -25.517 1.00 7.40 77 LYS A C 1
ATOM 1071 O O . LYS A 1 78 ? 8.739 8.596 -26.354 1.00 7.04 77 LYS A O 1
ATOM 1090 N N . ILE A 1 79 ? 7.440 7.029 -25.338 1.00 5.31 78 ILE A N 1
ATOM 1091 C CA . ILE A 1 79 ? 7.817 5.875 -26.145 1.00 5.38 78 ILE A CA 1
ATOM 1092 C C . ILE A 1 79 ? 6.553 5.294 -26.759 1.00 5.16 78 ILE A C 1
ATOM 1093 O O . ILE A 1 79 ? 5.643 4.906 -26.029 1.00 6.70 78 ILE A O 1
ATOM 1109 N N . SER A 1 80 ? 6.499 5.201 -28.074 1.00 6.75 79 SER A N 1
ATOM 1110 C CA . SER A 1 80 ? 5.370 4.579 -28.758 1.00 5.34 79 SER A CA 1
ATOM 1111 C C . SER A 1 80 ? 5.872 3.281 -29.368 1.00 9.98 79 SER A C 1
ATOM 1112 O O . SER A 1 80 ? 6.878 3.283 -30.095 1.00 10.45 79 SER A O 1
ATOM 1120 N N . ILE A 1 81 ? 5.198 2.183 -29.055 1.00 6.31 80 ILE A N 1
ATOM 1121 C CA . ILE A 1 81 ? 5.514 0.873 -29.590 1.00 6.30 80 ILE A CA 1
ATOM 1122 C C . ILE A 1 81 ? 4.354 0.415 -30.451 1.00 7.24 80 ILE A C 1
ATOM 1123 O O . ILE A 1 81 ? 3.191 0.448 -30.001 1.00 7.48 80 ILE A O 1
ATOM 1139 N N . THR A 1 82 ? 4.673 -0.048 -31.654 1.00 6.83 81 THR A N 1
ATOM 1140 C CA . THR A 1 82 ? 3.705 -0.611 -32.578 1.00 7.86 81 THR A CA 1
ATOM 1141 C C . THR A 1 82 ? 4.152 -2.013 -32.973 1.00 8.37 81 THR A C 1
ATOM 1142 O O . THR A 1 82 ? 5.189 -2.189 -33.632 1.00 7.98 81 THR A O 1
ATOM 1153 N N . PHE A 1 83 ? 3.359 -2.998 -32.590 1.00 6.86 82 PHE A N 1
ATOM 1154 C CA . PHE A 1 83 ? 3.526 -4.368 -33.015 1.00 7.48 82 PHE A CA 1
ATOM 1155 C C . PHE A 1 83 ? 2.511 -4.703 -34.098 1.00 6.46 82 PHE A C 1
ATOM 1156 O O . PHE A 1 83 ? 1.323 -4.384 -33.952 1.00 6.01 82 PHE A O 1
ATOM 1173 N N . THR A 1 84 ? 2.981 -5.388 -35.155 1.00 6.98 83 THR A N 1
ATOM 1174 C CA . THR A 1 84 ? 2.108 -5.854 -36.210 1.00 8.24 83 THR A CA 1
ATOM 1175 C C . THR A 1 84 ? 2.604 -7.204 -36.698 1.00 10.89 83 THR A C 1
ATOM 1176 O O . THR A 1 84 ? 3.708 -7.632 -36.386 1.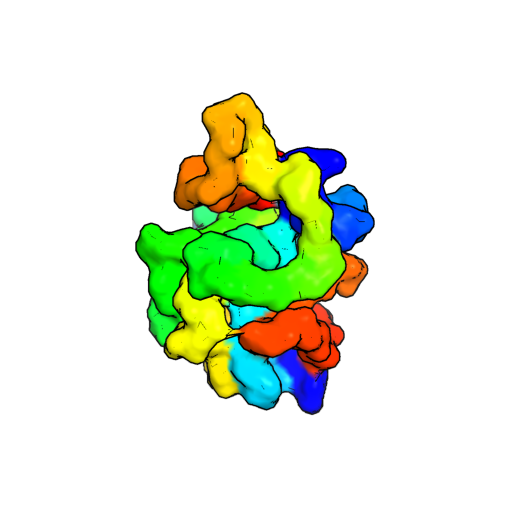00 11.53 83 THR A O 1
ATOM 1187 N N . ASP A 1 85 ? 1.747 -7.896 -37.432 1.00 6.61 84 ASP A N 1
ATOM 1188 C CA . ASP A 1 85 ? 2.129 -9.106 -38.157 1.00 8.59 84 ASP A CA 1
ATOM 1189 C C . ASP A 1 85 ? 2.231 -8.778 -39.640 1.00 10.94 84 ASP A C 1
ATOM 1190 O O . ASP A 1 85 ? 1.210 -8.646 -40.324 1.00 12.40 84 ASP A O 1
ATOM 1199 N N . PRO A 1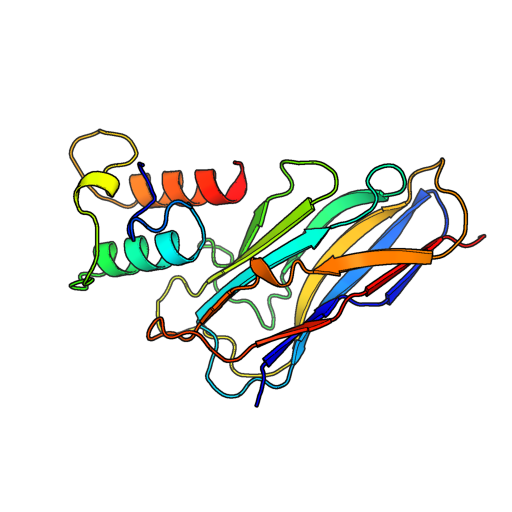 86 ? 3.440 -8.639 -40.196 1.00 9.94 85 PRO A N 1
ATOM 1200 C CA . PRO A 1 86 ? 3.534 -8.206 -41.598 1.00 12.21 85 PRO A CA 1
ATOM 1201 C C . PRO A 1 86 ? 2.935 -9.213 -42.560 1.00 10.14 85 PRO A C 1
ATOM 1202 O O . PRO A 1 86 ? 2.590 -8.847 -43.688 1.00 15.59 85 PRO A O 1
ATOM 1213 N N . THR A 1 87 ? 2.787 -10.465 -42.139 1.00 12.44 86 THR A N 1
ATOM 1214 C CA . THR A 1 87 ? 2.219 -11.499 -42.985 1.00 9.19 86 THR A CA 1
ATOM 1215 C C . THR A 1 87 ? 0.702 -11.555 -42.924 1.00 10.26 86 THR A C 1
ATOM 1216 O O . THR A 1 87 ? 0.089 -12.278 -43.721 1.00 11.36 86 THR A O 1
ATOM 1227 N N . LEU A 1 88 ? 0.096 -10.843 -41.980 1.00 12.66 87 LEU A N 1
ATOM 1228 C CA . LEU A 1 88 ? -1.355 -10.781 -41.845 1.00 11.86 87 LEU A CA 1
ATOM 1229 C C . LEU A 1 88 ? -1.976 -12.137 -41.504 1.00 15.08 87 LEU A C 1
ATOM 1230 O O . LEU A 1 88 ? -3.192 -12.324 -41.673 1.00 18.50 87 LEU A O 1
ATOM 1246 N N . ALA A 1 89 ? -1.186 -13.086 -40.991 1.00 13.67 88 ALA A N 1
ATOM 1247 C CA . ALA A 1 89 ? -1.745 -14.364 -40.575 1.00 15.14 88 ALA A CA 1
ATOM 1248 C C . ALA A 1 89 ? -0.820 -15.295 -39.801 1.00 12.87 88 ALA A C 1
ATOM 1249 O O . ALA A 1 89 ? -1.288 -16.017 -38.912 1.00 13.37 88 ALA A 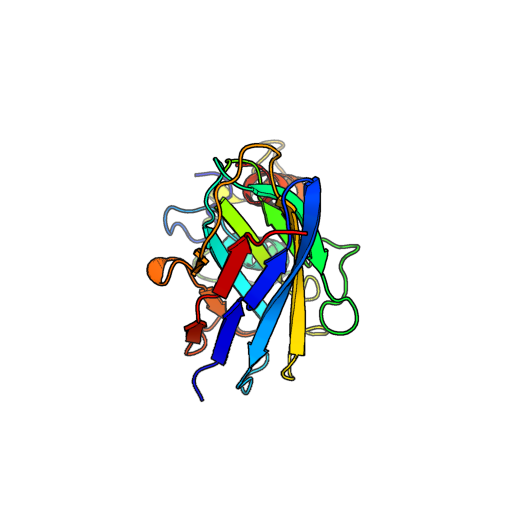O 1
ATOM 1256 N N . ASN A 1 90 ? 0.483 -15.295 -40.112 1.00 11.42 89 ASN A N 1
ATOM 1257 C CA . ASN A 1 90 ? 1.355 -16.358 -39.629 1.00 17.00 89 ASN A CA 1
ATOM 1258 C C . ASN A 1 90 ? 1.973 -16.084 -38.258 1.00 12.34 89 ASN A C 1
ATOM 1259 O O . ASN A 1 90 ? 2.411 -17.034 -37.593 1.00 17.26 89 ASN A O 1
ATOM 1270 N N . TYR A 1 91 ? 2.046 -14.817 -37.827 1.00 11.70 90 TYR A N 1
ATOM 1271 C CA . TYR A 1 91 ? 2.785 -14.462 -36.614 1.00 13.15 90 TYR A CA 1
ATOM 1272 C C . TYR A 1 91 ? 1.973 -13.584 -35.665 1.00 10.87 90 TYR A C 1
ATOM 1273 O O . TYR A 1 91 ? 2.459 -12.559 -35.184 1.00 10.99 90 TYR A O 1
ATOM 1291 N N . PRO A 1 92 ? 0.745 -13.967 -35.331 1.00 8.92 91 PRO A N 1
ATOM 1292 C CA . PRO A 1 92 ? 0.071 -13.282 -34.230 1.00 11.16 91 PRO A CA 1
ATOM 1293 C C . PRO A 1 92 ? 0.733 -13.678 -32.912 1.00 11.42 91 PRO A C 1
ATOM 1294 O O . PRO A 1 92 ? 1.476 -14.662 -32.825 1.00 12.83 91 PRO A O 1
ATOM 1305 N N . ILE A 1 93 ? 0.499 -12.860 -31.889 1.00 7.98 92 ILE A N 1
ATOM 1306 C CA . ILE A 1 93 ? 0.853 -13.221 -30.520 1.00 7.38 92 ILE A CA 1
ATOM 1307 C C . ILE A 1 93 ? -0.320 -13.995 -29.919 1.00 8.96 92 ILE A C 1
ATOM 1308 O O . ILE A 1 93 ? -1.422 -13.459 -29.762 1.00 8.23 92 ILE A O 1
ATOM 1324 N N . SER A 1 94 ? -0.106 -15.280 -29.620 1.00 9.20 93 SER A N 1
ATOM 1325 C CA . SER A 1 94 ? -1.193 -16.118 -29.146 1.00 8.79 93 SER A CA 1
ATOM 1326 C C . SER A 1 94 ? -1.014 -16.622 -27.723 1.00 9.15 93 SER A C 1
ATOM 1327 O O . SER A 1 94 ? -1.924 -17.297 -27.203 1.00 10.63 93 SER A O 1
ATOM 1335 N N . VAL A 1 95 ? 0.122 -16.327 -27.087 1.00 8.21 94 VAL A N 1
ATOM 1336 C CA . VAL A 1 95 ? 0.388 -16.710 -25.706 1.00 8.32 94 VAL A CA 1
ATOM 1337 C C . VAL A 1 95 ? 0.916 -15.508 -24.937 1.00 10.17 94 VAL A C 1
ATOM 1338 O O . VAL A 1 95 ? 1.373 -14.521 -25.525 1.00 9.25 94 VAL A O 1
ATOM 1351 N N . ASP A 1 96 ? 0.848 -15.608 -23.601 1.00 9.30 95 ASP A N 1
ATOM 1352 C CA . ASP A 1 96 ? 1.347 -14.560 -22.714 1.00 8.35 95 ASP A CA 1
ATOM 1353 C C . ASP A 1 96 ? 2.874 -14.519 -22.767 1.00 10.08 95 ASP A C 1
ATOM 1354 O O . ASP A 1 96 ? 3.532 -15.537 -22.961 1.00 10.60 95 ASP A O 1
ATOM 1363 N N . GLY A 1 97 ? 3.456 -13.343 -22.576 1.00 10.26 96 GLY A N 1
ATOM 1364 C CA . GLY A 1 97 ? 4.896 -13.293 -22.411 1.00 9.31 96 GLY A CA 1
ATOM 1365 C C . GLY A 1 97 ? 5.414 -11.866 -22.462 1.00 7.94 96 GLY A C 1
ATOM 1366 O O . GLY A 1 97 ? 4.644 -10.912 -22.508 1.00 9.30 96 GLY A O 1
ATOM 1370 N N . ILE A 1 98 ? 6.729 -11.750 -22.511 1.00 7.93 97 ILE A N 1
ATOM 1371 C CA . ILE A 1 98 ? 7.367 -10.438 -22.603 1.00 7.66 97 ILE A CA 1
ATOM 1372 C C . ILE A 1 98 ? 7.399 -9.984 -24.059 1.00 9.78 97 ILE A C 1
ATOM 1373 O O . ILE A 1 98 ? 7.860 -10.709 -24.946 1.00 9.77 97 ILE A O 1
ATOM 1389 N N . LEU A 1 99 ? 6.866 -8.794 -24.307 1.00 7.90 98 LEU A N 1
ATOM 1390 C CA . LEU A 1 99 ? 6.849 -8.211 -25.645 1.00 8.84 98 LEU A CA 1
ATOM 1391 C C . LEU A 1 99 ? 8.161 -7.502 -25.949 1.00 6.99 98 LEU A C 1
ATOM 1392 O O . LEU A 1 99 ? 8.667 -7.553 -27.083 1.00 7.41 98 LEU A O 1
ATOM 1408 N N . ALA A 1 100 ? 8.712 -6.807 -24.966 1.00 6.84 99 ALA A N 1
ATOM 1409 C CA . ALA A 1 100 ? 9.801 -5.887 -25.229 1.00 8.67 99 ALA A CA 1
ATOM 1410 C C . ALA A 1 100 ? 10.469 -5.496 -23.922 1.00 10.05 99 ALA A C 1
ATOM 1411 O O . ALA A 1 100 ? 9.920 -5.678 -22.824 1.00 7.51 99 ALA A O 1
ATOM 1418 N N . TYR A 1 101 ? 11.647 -4.903 -24.073 1.00 9.83 100 TYR A N 1
ATOM 1419 C CA . TYR A 1 101 ? 12.402 -4.343 -22.973 1.00 5.54 100 TYR A CA 1
ATOM 1420 C C . TYR A 1 101 ? 12.657 -2.879 -23.276 1.00 5.81 100 TYR A C 1
ATOM 1421 O O . TYR A 1 101 ? 13.154 -2.536 -24.356 1.00 9.84 100 TYR A O 1
ATOM 1439 N N . LEU A 1 102 ? 12.356 -2.038 -22.299 1.00 6.82 101 LEU A N 1
ATOM 1440 C CA . LEU A 1 102 ? 12.719 -0.632 -22.330 1.00 7.02 101 LEU A CA 1
ATOM 1441 C C . LEU A 1 102 ? 14.079 -0.471 -21.656 1.00 9.74 101 LEU A C 1
ATOM 1442 O O . LEU A 1 102 ? 14.242 -0.822 -20.481 1.00 11.20 101 LEU A O 1
ATOM 1458 N N . ASP A 1 103 ? 15.051 0.054 -22.383 1.00 8.63 102 ASP A N 1
ATOM 1459 C CA . ASP A 1 103 ? 16.401 0.260 -21.854 1.00 7.99 102 ASP A CA 1
ATOM 1460 C C . ASP A 1 103 ? 16.548 1.751 -21.547 1.00 9.98 102 ASP A C 1
ATOM 1461 O O . ASP A 1 103 ? 16.582 2.585 -22.463 1.00 10.28 102 ASP A O 1
ATOM 1470 N N . PHE A 1 104 ? 16.565 2.091 -20.261 1.00 6.69 103 PHE A N 1
ATOM 1471 C CA . PHE A 1 104 ? 16.728 3.472 -19.842 1.00 7.29 103 PHE A CA 1
ATOM 1472 C C . PHE A 1 104 ? 18.074 3.697 -19.175 1.00 8.86 103 PHE A C 1
ATOM 1473 O O . PHE A 1 104 ? 18.503 2.873 -18.362 1.00 9.88 103 PHE A O 1
ATOM 1490 N N . ILE A 1 105 ? 18.668 4.850 -19.458 1.00 5.24 104 ILE A N 1
ATOM 1491 C CA . ILE A 1 105 ? 19.782 5.401 -18.688 1.00 7.76 104 ILE A CA 1
ATOM 1492 C C . ILE A 1 105 ? 19.217 6.231 -17.545 1.00 7.38 104 ILE A C 1
ATOM 1493 O O . ILE A 1 105 ? 18.385 7.113 -17.762 1.00 8.60 104 ILE A O 1
ATOM 1509 N N . ILE A 1 106 ? 19.684 5.977 -16.330 1.00 6.65 105 ILE A N 1
ATOM 1510 C CA . ILE A 1 106 ? 19.339 6.861 -15.224 1.00 8.50 105 ILE A CA 1
ATOM 1511 C C . ILE A 1 106 ? 20.310 8.037 -15.258 1.00 7.86 105 ILE A C 1
ATOM 1512 O O . ILE A 1 106 ? 21.522 7.861 -15.094 1.00 9.09 105 ILE A O 1
ATOM 1528 N N . ASN A 1 107 ? 19.783 9.233 -15.483 1.00 7.39 106 ASN A N 1
ATOM 1529 C CA . ASN A 1 107 ? 20.625 10.410 -15.644 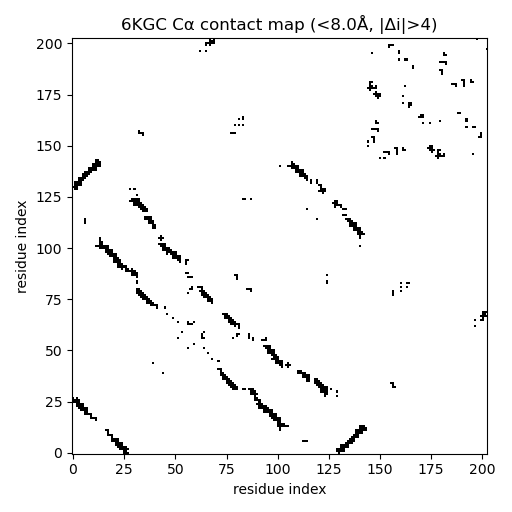1.00 9.99 106 ASN A CA 1
ATOM 1530 C C . ASN A 1 107 ? 21.422 10.692 -14.371 1.00 10.69 106 ASN A C 1
ATOM 1531 O O . ASN A 1 107 ? 20.997 10.359 -13.256 1.00 8.06 106 ASN A O 1
ATOM 1542 N N . SER A 1 108 ? 22.578 11.344 -14.553 1.00 12.42 107 SER A N 1
ATOM 1543 C CA . SER A 1 108 ? 23.456 11.655 -13.429 1.00 12.26 107 SER A CA 1
ATOM 1544 C C . SER A 1 108 ? 22.757 12.477 -12.351 1.00 11.39 107 SER A C 1
ATOM 1545 O O . SER A 1 108 ? 23.074 12.348 -11.161 1.00 16.35 107 SER A O 1
ATOM 1553 N N . ASN A 1 109 ? 21.838 13.348 -12.746 1.00 13.94 108 ASN A N 1
ATOM 1554 C CA . ASN A 1 109 ? 21.170 14.261 -11.838 1.00 14.52 108 ASN A CA 1
ATOM 1555 C C . ASN A 1 109 ? 19.928 13.675 -11.192 1.00 9.57 108 ASN A C 1
ATOM 1556 O O . ASN A 1 109 ? 19.272 14.374 -10.397 1.00 13.04 108 ASN A O 1
ATOM 1567 N N . ALA A 1 110 ? 19.567 12.427 -11.521 1.00 8.92 109 ALA A N 1
ATOM 1568 C CA . ALA A 1 110 ? 18.277 11.913 -11.082 1.00 10.34 109 ALA A CA 1
ATOM 1569 C C . ALA A 1 110 ? 18.200 11.850 -9.562 1.00 11.97 109 ALA A C 1
ATOM 1570 O O . ALA A 1 110 ? 19.080 11.302 -8.895 1.00 14.67 109 ALA A O 1
ATOM 1577 N N . THR A 1 111 ? 17.115 12.384 -9.014 1.00 11.13 110 THR A N 1
ATOM 1578 C CA . THR A 1 111 ? 16.900 12.287 -7.579 1.00 12.90 110 THR A CA 1
ATOM 1579 C C . THR A 1 111 ? 16.273 10.942 -7.217 1.00 14.08 110 THR A C 1
ATOM 1580 O O . THR A 1 111 ? 15.687 10.245 -8.056 1.00 10.34 110 THR A O 1
ATOM 1591 N N . ALA A 1 112 ? 16.394 10.593 -5.940 1.00 13.94 111 ALA A N 1
ATOM 1592 C CA . ALA A 1 112 ? 15.979 9.287 -5.458 1.00 13.02 111 ALA A CA 1
ATOM 1593 C C . ALA A 1 112 ? 14.463 9.193 -5.353 1.00 12.78 111 ALA A C 1
ATOM 1594 O O . ALA A 1 112 ? 13.767 10.203 -5.193 1.00 18.76 111 ALA A O 1
ATOM 1601 N N . GLY A 1 113 ? 13.966 7.991 -5.452 1.00 11.07 112 GLY A N 1
ATOM 1602 C CA . GLY A 1 113 ? 12.561 7.708 -5.267 1.00 14.87 112 GLY A CA 1
ATOM 1603 C C . GLY A 1 113 ? 11.910 7.122 -6.498 1.00 9.72 112 GLY A C 1
ATOM 1604 O O . GLY A 1 113 ? 12.566 6.820 -7.513 1.00 11.12 112 GLY A O 1
ATOM 1608 N N . ASP A 1 114 ? 10.589 6.959 -6.405 1.00 9.85 113 ASP A N 1
ATOM 1609 C CA . ASP A 1 114 ? 9.798 6.303 -7.423 1.00 10.25 113 ASP A CA 1
ATOM 1610 C C . ASP A 1 114 ? 9.480 7.269 -8.557 1.00 9.27 113 ASP A C 1
ATOM 1611 O O . ASP A 1 114 ? 9.290 8.483 -8.344 1.00 14.99 113 ASP A O 1
ATOM 1620 N N . SER A 1 115 ? 9.391 6.720 -9.767 1.00 5.64 114 SER A N 1
ATOM 1621 C CA . SER A 1 115 ? 9.034 7.487 -10.957 1.00 11.97 114 SER A CA 1
ATOM 1622 C C . SER A 1 115 ? 8.221 6.576 -11.864 1.00 7.01 114 SER A C 1
ATOM 1623 O O . SER A 1 115 ? 8.660 5.485 -12.249 1.00 8.41 114 SER A O 1
ATOM 1631 N N . ALA A 1 116 ? 7.011 7.006 -12.212 1.00 8.72 115 ALA A N 1
ATOM 1632 C CA . ALA A 1 116 ? 6.092 6.123 -12.894 1.00 8.54 115 ALA A CA 1
ATOM 1633 C C . ALA A 1 116 ? 6.380 6.015 -14.383 1.00 6.09 115 ALA A C 1
ATOM 1634 O O . ALA A 1 116 ? 6.819 6.971 -15.028 1.00 9.90 115 ALA A O 1
ATOM 1641 N N . LEU A 1 117 ? 6.062 4.854 -14.917 1.00 7.54 116 LEU A N 1
ATOM 1642 C CA . LEU A 1 117 ? 6.064 4.576 -16.345 1.00 5.19 116 LEU A CA 1
ATOM 1643 C C . LEU A 1 117 ? 4.613 4.294 -16.700 1.00 8.41 116 LEU A C 1
ATOM 1644 O O . LEU A 1 117 ? 4.079 3.245 -16.336 1.00 8.51 116 LEU A O 1
ATOM 1660 N N . THR A 1 118 ? 3.965 5.234 -17.363 1.00 8.22 117 THR A N 1
ATOM 1661 C CA . THR A 1 118 ? 2.513 5.252 -17.480 1.00 7.44 117 THR A CA 1
ATOM 1662 C C . THR A 1 118 ? 2.093 4.914 -18.906 1.00 8.55 117 THR A C 1
ATOM 1663 O O . THR A 1 118 ? 2.554 5.541 -19.862 1.00 8.83 117 THR A O 1
ATOM 1674 N N . VAL A 1 119 ? 1.202 3.938 -19.050 1.00 7.34 118 VAL A N 1
ATOM 1675 C CA . VAL A 1 119 ? 0.625 3.612 -20.351 1.00 7.84 118 VAL A CA 1
ATOM 1676 C C . VAL A 1 119 ? -0.609 4.474 -20.564 1.00 7.35 118 VAL A C 1
ATOM 1677 O O . VAL A 1 119 ? -1.512 4.499 -19.716 1.00 9.85 118 VAL A O 1
ATOM 1690 N N . ASP A 1 120 ? -0.669 5.182 -21.702 1.00 7.37 119 ASP A N 1
ATOM 1691 C CA . ASP A 1 120 ? -1.823 6.058 -21.982 1.00 8.66 119 ASP A CA 1
ATOM 1692 C C . ASP A 1 120 ? -3.049 5.192 -22.247 1.00 9.34 119 ASP A C 1
ATOM 1693 O O . ASP A 1 120 ? -3.057 4.427 -23.222 1.00 9.24 119 ASP A O 1
ATOM 1702 N N . PRO A 1 121 ? -4.078 5.243 -21.397 1.00 6.83 120 PRO A N 1
ATOM 1703 C CA . PRO A 1 121 ? -5.216 4.343 -21.607 1.00 7.96 120 PRO A CA 1
ATOM 1704 C C . PRO A 1 121 ? -6.011 4.687 -22.846 1.00 9.61 120 PRO A C 1
ATOM 1705 O O . PRO A 1 121 ? -6.642 3.804 -23.432 1.00 15.56 120 PRO A O 1
ATOM 1716 N N . ALA A 1 122 ? -5.960 5.943 -23.280 1.00 9.15 121 ALA A N 1
ATOM 1717 C CA . ALA A 1 122 ? -6.803 6.380 -24.378 1.00 12.42 121 ALA A CA 1
ATOM 1718 C C . ALA A 1 122 ? -6.268 5.971 -25.734 1.00 13.66 121 ALA A C 1
ATOM 1719 O O . ALA A 1 122 ? -7.058 5.820 -26.672 1.00 16.45 121 ALA A O 1
ATOM 1726 N N . THR A 1 123 ? -4.952 5.820 -25.871 1.00 11.79 122 THR A N 1
ATOM 1727 C CA . THR A 1 123 ? -4.347 5.506 -27.164 1.00 10.90 122 THR A CA 1
ATOM 1728 C C . THR A 1 123 ? -3.949 4.035 -27.282 1.00 9.93 122 THR A C 1
ATOM 1729 O O . THR A 1 123 ? -3.454 3.613 -28.328 1.00 14.66 122 THR A O 1
ATOM 1740 N N . LEU A 1 124 ? -4.191 3.240 -26.254 1.00 8.30 123 LEU A N 1
ATOM 1741 C CA . LEU A 1 124 ? -3.906 1.809 -26.309 1.00 5.67 123 LEU A CA 1
ATOM 1742 C C . LEU A 1 124 ? -4.797 1.160 -27.338 1.00 7.26 123 LEU A C 1
ATOM 1743 O O . LEU A 1 124 ? -6.021 1.301 -27.281 1.00 9.60 123 LEU A O 1
ATOM 1759 N N . ILE A 1 125 ? -4.181 0.480 -28.300 1.00 7.45 124 ILE A N 1
ATOM 1760 C CA . ILE A 1 125 ? -4.893 -0.293 -29.313 1.00 8.88 124 ILE A CA 1
ATOM 1761 C C . ILE A 1 125 ? -4.394 -1.726 -29.282 1.00 10.07 124 ILE A C 1
ATOM 1762 O O . ILE A 1 125 ? -3.184 -1.971 -29.297 1.00 10.08 124 ILE A O 1
ATOM 1778 N N . VAL A 1 126 ? -5.334 -2.665 -29.242 1.00 7.37 125 VAL A N 1
ATOM 1779 C CA . VAL A 1 126 ? -5.039 -4.084 -29.387 1.00 7.15 125 VAL A CA 1
ATOM 1780 C C . VAL A 1 126 ? -6.120 -4.656 -30.299 1.00 7.05 125 VAL A C 1
ATOM 1781 O O . VAL A 1 126 ? -7.330 -4.483 -30.038 1.00 9.65 125 VAL A O 1
ATOM 1794 N N . ALA A 1 127 ? -5.701 -5.305 -31.384 1.00 7.00 126 ALA A N 1
ATOM 1795 C CA . ALA A 1 127 ? -6.642 -5.832 -32.351 1.00 7.58 126 ALA A CA 1
ATOM 1796 C C . ALA A 1 127 ? -6.195 -7.209 -32.821 1.00 6.95 126 ALA A C 1
ATOM 1797 O O . ALA A 1 127 ? -5.023 -7.570 -32.751 1.00 6.95 126 ALA A O 1
ATOM 1804 N N . ASP A 1 128 ? -7.164 -7.974 -33.329 1.00 7.43 127 ASP A N 1
ATOM 1805 C CA . ASP A 1 128 ? -6.917 -9.310 -33.862 1.00 8.39 127 ASP A CA 1
ATOM 1806 C C . ASP A 1 128 ? -6.525 -9.256 -35.345 1.00 10.10 127 ASP A C 1
ATOM 1807 O O . ASP A 1 128 ? -6.439 -8.184 -35.941 1.00 15.48 127 ASP A O 1
ATOM 1816 N N . GLU A 1 129 ? -6.228 -10.434 -35.939 1.00 11.78 128 GLU A N 1
ATOM 1817 C CA . GLU A 1 129 ? -5.826 -10.467 -37.343 1.00 15.14 128 GLU A CA 1
ATOM 1818 C C . GLU A 1 129 ? -6.981 -10.139 -38.294 1.00 24.15 128 GLU A C 1
ATOM 1819 O O . GLU A 1 129 ? -6.736 -9.840 -39.469 1.00 26.30 128 GLU A O 1
ATOM 1831 N N . ASN A 1 130 ? -8.224 -10.182 -37.815 1.00 19.41 129 ASN A N 1
ATOM 1832 C CA . ASN A 1 130 ? -9.393 -9.755 -38.582 1.00 23.56 129 ASN A CA 1
ATOM 1833 C C . ASN A 1 130 ? -9.703 -8.285 -38.361 1.00 29.50 129 ASN A C 1
ATOM 1834 O O . ASN A 1 130 ? -10.776 -7.815 -38.768 1.00 23.35 129 ASN A O 1
ATOM 1845 N N . ASP A 1 131 ? -8.794 -7.558 -37.707 1.00 20.19 130 ASP A N 1
ATOM 1846 C CA . ASP A 1 131 ? -8.838 -6.106 -37.544 1.00 26.35 130 ASP A CA 1
ATOM 1847 C C . ASP A 1 131 ? -9.858 -5.669 -36.505 1.00 23.35 130 ASP A C 1
ATOM 1848 O O . ASP A 1 131 ? -10.098 -4.452 -36.352 1.00 27.80 130 ASP A O 1
ATOM 1857 N N . LYS A 1 132 ? -10.446 -6.603 -35.770 1.00 15.58 131 LYS A N 1
ATOM 1858 C CA . LYS A 1 132 ? -11.429 -6.274 -34.748 1.00 13.98 131 LYS A CA 1
ATOM 1859 C C . LYS A 1 132 ? -10.702 -5.992 -33.436 1.00 9.76 131 LYS A C 1
ATOM 1860 O O . LYS A 1 132 ? -9.756 -6.682 -33.068 1.00 8.66 131 LYS A O 1
ATOM 1879 N N . ASP A 1 133 ? -11.143 -4.959 -32.739 1.00 11.68 132 ASP A N 1
ATOM 1880 C CA . ASP A 1 133 ? -10.541 -4.627 -31.457 1.00 6.79 132 ASP A CA 1
ATOM 1881 C C . ASP A 1 133 ? -10.761 -5.773 -30.472 1.00 8.58 132 ASP A C 1
ATOM 1882 O O . ASP A 1 133 ? -11.793 -6.460 -30.482 1.00 10.21 132 ASP A O 1
ATOM 1891 N N . ILE A 1 134 ? -9.767 -5.957 -29.599 1.00 7.84 133 ILE A N 1
ATOM 1892 C CA . ILE A 1 134 ? -9.780 -6.937 -28.515 1.00 9.64 133 ILE A CA 1
ATOM 1893 C C . ILE A 1 134 ? -9.883 -6.188 -27.190 1.00 9.43 133 ILE A C 1
ATOM 1894 O O . ILE A 1 134 ? -9.135 -5.221 -26.957 1.00 10.09 133 ILE A O 1
ATOM 1910 N N . LYS A 1 135 ? -10.809 -6.618 -26.338 1.00 9.56 134 LYS A N 1
ATOM 1911 C CA . LYS A 1 135 ? -10.968 -6.027 -25.009 1.00 8.89 134 LYS A CA 1
ATOM 1912 C C . LYS A 1 135 ? -9.612 -6.031 -24.314 1.00 7.61 134 LYS A C 1
ATOM 1913 O O . LYS A 1 135 ? -8.997 -7.101 -24.193 1.00 11.08 134 LYS A O 1
ATOM 1932 N N . ASP A 1 136 ? -9.165 -4.847 -23.875 1.00 9.88 135 ASP A N 1
ATOM 1933 C CA . ASP A 1 136 ? -7.800 -4.662 -23.396 1.00 8.20 135 ASP A CA 1
ATOM 1934 C C . ASP A 1 136 ? -7.704 -3.625 -22.280 1.00 11.54 135 ASP A C 1
ATOM 1935 O O . ASP A 1 136 ? -8.602 -2.810 -22.052 1.00 12.96 135 ASP A O 1
ATOM 1944 N N . ALA A 1 137 ? -6.597 -3.710 -21.545 1.00 9.42 136 ALA A N 1
ATOM 1945 C CA . ALA A 1 137 ? -6.308 -2.766 -20.486 1.00 8.19 136 ALA A CA 1
ATOM 1946 C C . ALA A 1 137 ? -4.802 -2.672 -20.291 1.00 8.86 136 ALA A C 1
ATOM 1947 O O . ALA A 1 137 ? -4.034 -3.533 -20.741 1.00 9.32 136 ALA A O 1
ATOM 1954 N N . ALA A 1 138 ? -4.392 -1.630 -19.575 1.00 11.09 137 ALA A N 1
ATOM 1955 C CA . ALA A 1 138 ? -2.980 -1.391 -19.298 1.00 11.85 137 ALA A CA 1
ATOM 1956 C C . ALA A 1 138 ? -2.702 -1.377 -17.804 1.00 13.46 137 ALA A C 1
ATOM 1957 O O . ALA A 1 138 ? -3.591 -1.096 -16.990 1.00 13.39 137 ALA A O 1
ATOM 1964 N N . SER A 1 139 ? -1.452 -1.698 -17.463 1.00 12.49 138 SER A N 1
ATOM 1965 C CA . SER A 1 139 ? -0.950 -1.603 -16.100 1.00 13.57 138 SER A CA 1
ATOM 1966 C C . SER A 1 139 ? 0.389 -0.880 -16.106 1.00 9.63 138 SER A C 1
ATOM 1967 O O . SER A 1 139 ? 1.272 -1.212 -16.903 1.00 11.05 138 SER A O 1
ATOM 1975 N N . ASN A 1 140 ? 0.531 0.106 -15.224 1.00 7.16 139 ASN A N 1
ATOM 1976 C CA . ASN A 1 140 ? 1.714 0.949 -15.171 1.00 8.12 139 ASN A CA 1
ATOM 1977 C C . ASN A 1 140 ? 2.858 0.293 -14.410 1.00 10.46 139 ASN A C 1
ATOM 1978 O O . ASN A 1 140 ? 2.679 -0.623 -13.609 1.00 10.13 139 ASN A O 1
ATOM 1989 N N . GLY A 1 141 ? 4.045 0.787 -14.692 1.00 9.18 140 GLY A N 1
ATOM 1990 C CA . GLY A 1 141 ? 5.253 0.368 -14.012 1.00 11.25 140 GLY A CA 1
ATOM 1991 C C . GLY A 1 141 ? 5.972 1.529 -13.362 1.00 6.76 140 GLY A C 1
ATOM 1992 O O . GLY A 1 141 ? 5.398 2.619 -13.184 1.00 8.82 140 GLY A O 1
ATOM 1996 N N . LYS A 1 142 ? 7.213 1.288 -12.963 1.00 8.30 141 LYS A N 1
ATOM 1997 C CA . LYS A 1 142 ? 7.988 2.340 -12.326 1.00 7.23 141 LYS A CA 1
ATOM 1998 C C . LYS A 1 142 ? 9.464 1.994 -12.283 1.00 6.75 141 LYS A C 1
ATOM 1999 O O . LYS A 1 142 ? 9.865 0.826 -12.378 1.00 8.00 141 LYS A O 1
ATOM 2018 N N . ILE A 1 143 ? 10.261 3.057 -12.202 1.00 7.38 142 ILE A N 1
ATOM 2019 C CA . ILE A 1 143 ? 11.683 2.985 -11.899 1.00 6.88 142 ILE A CA 1
ATOM 2020 C C . ILE A 1 143 ? 11.885 3.669 -10.559 1.00 7.31 142 ILE A C 1
ATOM 2021 O O . ILE A 1 143 ? 11.427 4.800 -10.366 1.00 9.16 142 ILE A O 1
ATOM 2037 N N . THR A 1 144 ? 12.543 2.990 -9.643 1.00 7.09 143 THR A N 1
ATOM 2038 C CA . THR A 1 144 ? 12.934 3.567 -8.370 1.00 8.92 143 THR A CA 1
ATOM 2039 C C . THR A 1 144 ? 14.425 3.868 -8.435 1.00 9.45 143 THR A C 1
ATOM 2040 O O . THR A 1 144 ? 15.239 2.950 -8.656 1.00 9.23 143 THR A O 1
ATOM 2051 N N . VAL A 1 145 ? 14.778 5.140 -8.238 1.00 9.63 144 VAL A N 1
ATOM 2052 C CA . VAL A 1 145 ? 16.162 5.582 -8.214 1.00 7.94 144 VAL A CA 1
ATOM 2053 C C . VAL A 1 145 ? 16.660 5.431 -6.782 1.00 14.13 144 VAL A C 1
ATOM 2054 O O . VAL A 1 145 ? 16.063 5.996 -5.858 1.00 10.13 144 VAL A O 1
ATOM 2067 N N . THR A 1 146 ? 17.718 4.646 -6.605 1.00 10.03 145 THR A N 1
ATOM 2068 C CA . THR A 1 146 ? 18.272 4.311 -5.307 1.00 9.47 145 THR A CA 1
ATOM 2069 C C . THR A 1 146 ? 19.740 4.731 -5.236 1.00 12.50 145 THR A C 1
ATOM 2070 O O . THR A 1 146 ? 20.354 5.137 -6.225 1.00 12.86 145 THR A O 1
ATOM 2081 N N . GLY A 1 147 ? 20.320 4.607 -4.043 1.00 13.48 146 GLY A N 1
ATOM 2082 C CA . GLY A 1 147 ? 21.763 4.664 -3.910 1.00 14.02 146 GLY A CA 1
ATOM 2083 C C . GLY A 1 147 ? 22.429 3.460 -4.545 1.00 23.55 146 GLY A C 1
ATOM 2084 O O . GLY A 1 147 ? 21.796 2.582 -5.132 1.00 21.01 146 GLY A O 1
ATOM 2088 N N . SER A 1 148 ? 23.751 3.420 -4.417 1.00 32.42 147 SER A N 1
ATOM 2089 C CA . SER A 1 148 ? 24.527 2.384 -5.083 1.00 34.95 147 SER A CA 1
ATOM 2090 C C . SER A 1 148 ? 24.921 1.270 -4.129 1.00 39.49 147 SER A C 1
ATOM 2091 O O . SER A 1 148 ? 24.994 0.113 -4.533 1.00 39.98 147 SER A O 1
ATOM 2099 N N . ILE B 2 4 ? -5.296 13.422 -45.396 1.00 38.63 3 ILE B N 1
ATOM 2100 C CA . ILE B 2 4 ? -4.008 13.165 -44.767 1.00 34.77 3 ILE B CA 1
ATOM 2101 C C . ILE B 2 4 ? -3.363 11.912 -45.352 1.00 35.30 3 ILE B C 1
ATOM 2102 O O . ILE B 2 4 ? -3.924 10.815 -45.260 1.00 27.20 3 ILE B O 1
ATOM 2117 N N . LEU B 2 5 ? -2.182 12.073 -45.941 1.00 32.24 4 LEU B N 1
ATOM 2118 C CA . LEU B 2 5 ? -1.483 10.939 -46.533 1.00 37.55 4 LEU B CA 1
ATOM 2119 C C . LEU B 2 5 ? -1.083 9.972 -45.427 1.00 26.18 4 LEU B C 1
ATOM 2120 O O . LEU B 2 5 ? -0.582 10.384 -44.375 1.00 22.76 4 LEU B O 1
ATOM 2136 N N . GLY B 2 6 ? -1.341 8.689 -45.652 1.00 29.95 5 GLY B N 1
ATOM 2137 C CA . GLY B 2 6 ? -1.093 7.685 -44.646 1.00 23.82 5 GLY B CA 1
ATOM 2138 C C . GLY B 2 6 ? -2.248 7.425 -43.707 1.00 21.96 5 GLY B C 1
ATOM 2139 O O . GLY B 2 6 ? -2.238 6.408 -43.014 1.00 15.61 5 GLY B O 1
ATOM 2143 N N . ASP B 2 7 ? -3.255 8.299 -43.673 1.00 21.00 6 ASP B N 1
ATOM 2144 C CA . ASP B 2 7 ? -4.457 8.049 -42.874 1.00 22.69 6 ASP B CA 1
ATOM 2145 C C . ASP B 2 7 ? -5.457 7.255 -43.717 1.00 22.13 6 ASP B C 1
ATOM 2146 O O . ASP B 2 7 ? -6.462 7.767 -44.207 1.00 28.31 6 ASP B O 1
ATOM 2155 N N . LEU B 2 8 ? -5.145 5.973 -43.905 1.00 19.37 7 LEU B N 1
ATOM 2156 C CA . LEU B 2 8 ? -5.933 5.135 -44.803 1.00 23.39 7 LEU B CA 1
ATOM 2157 C C . LEU B 2 8 ? -7.363 4.929 -44.311 1.00 25.19 7 LEU B C 1
ATOM 2158 O O . LEU B 2 8 ? -8.262 4.683 -45.125 1.00 23.81 7 LEU B O 1
ATOM 2174 N N . ASN B 2 9 ? -7.603 5.001 -43.002 1.00 17.58 8 ASN B N 1
ATOM 2175 C CA . ASN B 2 9 ? -8.952 4.825 -42.479 1.00 18.34 8 ASN B CA 1
ATOM 2176 C C . ASN B 2 9 ? -9.620 6.140 -42.112 1.00 25.35 8 ASN B C 1
ATOM 2177 O O . ASN B 2 9 ? -10.720 6.125 -41.549 1.00 22.83 8 ASN B O 1
ATOM 2188 N N . ASP B 2 10 ? -8.971 7.268 -42.402 1.00 26.86 9 ASP B N 1
ATOM 2189 C CA . ASP B 2 10 ? -9.560 8.592 -42.223 1.00 37.65 9 ASP B CA 1
ATOM 2190 C C . ASP B 2 10 ? -10.066 8.791 -40.799 1.00 30.73 9 ASP B C 1
ATOM 2191 O O . ASP B 2 10 ? -11.072 9.467 -40.567 1.00 33.58 9 ASP B O 1
ATOM 2200 N N . ASP B 2 11 ? -9.375 8.205 -39.825 1.00 26.42 10 ASP B N 1
ATOM 2201 C CA . ASP B 2 11 ? -9.720 8.442 -38.426 1.00 21.69 10 ASP B CA 1
ATOM 2202 C C . ASP B 2 11 ? -8.907 9.579 -37.813 1.00 27.71 10 ASP B C 1
ATOM 2203 O O . ASP B 2 11 ? -9.000 9.811 -36.607 1.00 28.29 10 ASP B O 1
ATOM 2212 N N . GLY B 2 12 ? -8.146 10.312 -38.621 1.00 25.57 11 GLY B N 1
ATOM 2213 C CA . GLY B 2 12 ? -7.479 11.505 -38.151 1.00 39.09 11 GLY B CA 1
ATOM 2214 C C . GLY B 2 12 ? -6.125 11.292 -37.520 1.00 38.99 11 GLY B C 1
ATOM 2215 O O . GLY B 2 12 ? -5.508 12.272 -37.076 1.00 34.93 11 GLY B O 1
ATOM 2219 N N . VAL B 2 13 ? -5.638 10.053 -37.456 1.00 25.18 12 VAL B N 1
ATOM 2220 C CA . VAL B 2 13 ? -4.288 9.792 -36.982 1.00 16.71 12 VAL B CA 1
ATOM 2221 C C . VAL B 2 13 ? -3.625 8.765 -37.891 1.00 20.48 12 VAL B C 1
ATOM 2222 O O . VAL B 2 13 ? -4.281 7.968 -38.569 1.00 18.00 12 VAL B O 1
ATOM 2235 N N . VAL B 2 14 ? -2.302 8.816 -37.908 1.00 18.24 13 VAL B N 1
ATOM 2236 C CA . VAL B 2 14 ? -1.475 7.874 -38.651 1.00 18.05 13 VAL B CA 1
ATOM 2237 C C . VAL B 2 14 ? -0.822 6.971 -37.615 1.00 16.91 13 VAL B C 1
ATOM 2238 O O . VAL B 2 14 ? 0.033 7.422 -36.844 1.00 16.39 13 VAL B O 1
ATOM 2251 N N . ASN B 2 15 ? -1.260 5.717 -37.566 1.00 15.94 14 ASN B N 1
ATOM 2252 C CA . ASN B 2 15 ? -0.746 4.762 -36.594 1.00 10.86 14 ASN B CA 1
ATOM 2253 C C . ASN B 2 15 ? -0.767 3.368 -37.198 1.00 11.95 14 ASN B C 1
ATOM 2254 O O . ASN B 2 15 ? -0.939 3.194 -38.407 1.00 10.56 14 ASN B O 1
ATOM 2265 N N . GLY B 2 16 ? -0.591 2.368 -36.340 1.00 10.88 15 GLY B N 1
ATOM 2266 C CA . GLY B 2 16 ? -0.464 1.009 -36.795 1.00 7.36 15 GLY B CA 1
ATOM 2267 C C . GLY B 2 16 ? -1.667 0.480 -37.549 1.00 9.02 15 GLY B C 1
ATOM 2268 O O . GLY B 2 16 ? -1.531 -0.432 -38.374 1.00 8.52 15 GLY B O 1
ATOM 2272 N N . ARG B 2 17 ? -2.868 0.987 -37.244 1.00 8.73 16 ARG B N 1
ATOM 2273 C CA . ARG B 2 17 ? -4.036 0.530 -37.995 1.00 9.85 16 ARG B CA 1
ATOM 2274 C C . ARG B 2 17 ? -3.877 0.839 -39.476 1.00 10.77 16 ARG B C 1
ATOM 2275 O O . ARG B 2 17 ? -4.347 0.082 -40.340 1.00 11.30 16 ARG B O 1
ATOM 2296 N N . ASP B 2 18 ? -3.258 1.979 -39.779 1.00 11.76 17 ASP B N 1
ATOM 2297 C CA . ASP B 2 18 ? -3.038 2.380 -41.168 1.00 11.44 17 ASP B CA 1
ATOM 2298 C C . ASP B 2 18 ? -1.994 1.491 -41.831 1.00 9.81 17 ASP B C 1
ATOM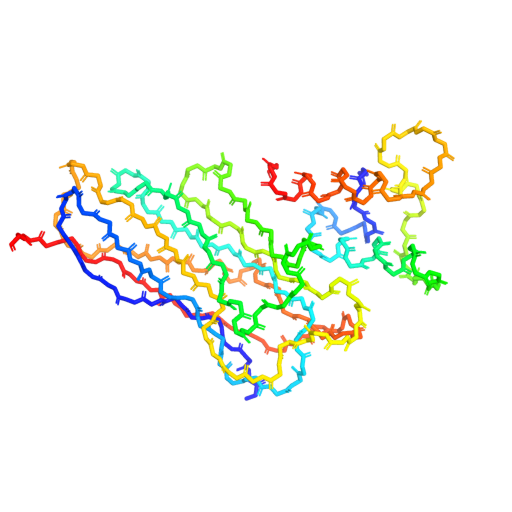 2299 O O . ASP B 2 18 ? -2.111 1.148 -43.010 1.00 10.94 17 ASP B O 1
ATOM 2308 N N . ILE B 2 19 ? -0.970 1.087 -41.078 1.00 9.12 18 ILE B N 1
ATOM 2309 C CA . ILE B 2 19 ? 0.010 0.156 -41.617 1.00 7.35 18 ILE B CA 1
ATOM 2310 C C . ILE B 2 19 ? -0.664 -1.143 -42.015 1.00 9.97 18 ILE B C 1
ATOM 2311 O O . ILE B 2 19 ? -0.399 -1.707 -43.086 1.00 8.62 18 ILE B O 1
ATOM 2327 N N . VAL B 2 20 ? -1.543 -1.651 -41.157 1.00 8.87 19 VAL B N 1
ATOM 2328 C CA . VAL B 2 20 ? -2.203 -2.912 -41.451 1.00 8.68 19 VAL B CA 1
ATOM 2329 C C . VAL B 2 20 ? -2.991 -2.794 -42.745 1.00 9.69 19 VAL B C 1
ATOM 2330 O O . VAL B 2 20 ? -2.971 -3.704 -43.594 1.00 11.81 19 VAL B O 1
ATOM 2343 N N . MET B 2 21 ? -3.721 -1.680 -42.899 1.00 9.40 20 MET B N 1
ATOM 2344 C CA . MET B 2 21 ? -4.531 -1.455 -44.093 1.00 9.61 20 MET B CA 1
ATOM 2345 C C . MET B 2 21 ? -3.682 -1.350 -45.348 1.00 14.92 20 MET B C 1
ATOM 2346 O O . MET B 2 21 ? -4.070 -1.861 -46.398 1.00 12.24 20 MET B O 1
ATOM 2360 N N . MET B 2 22 ? -2.521 -0.687 -45.268 1.00 10.95 21 MET B N 1
ATOM 2361 C CA . MET B 2 22 ? -1.625 -0.653 -46.424 1.00 9.14 21 MET B CA 1
ATOM 2362 C C . MET B 2 22 ? -1.144 -2.053 -46.793 1.00 10.38 21 MET B C 1
ATOM 2363 O O . MET B 2 22 ? -1.102 -2.418 -47.976 1.00 9.14 21 MET B O 1
ATOM 2377 N N . ARG B 2 23 ? -0.775 -2.853 -45.798 1.00 8.23 22 ARG B N 1
ATOM 2378 C CA . ARG B 2 23 ? -0.320 -4.213 -46.063 1.00 8.70 22 ARG B CA 1
ATOM 2379 C C . ARG B 2 23 ? -1.431 -5.040 -46.699 1.00 10.34 22 ARG B C 1
ATOM 2380 O O . ARG B 2 23 ? -1.188 -5.803 -47.642 1.00 10.62 22 ARG B O 1
ATOM 2401 N N . GLN B 2 24 ? -2.669 -4.888 -46.209 1.00 8.62 23 GLN B N 1
ATOM 2402 C CA . GLN B 2 24 ? -3.774 -5.639 -46.794 1.00 9.21 23 GLN B CA 1
ATOM 2403 C C . GLN B 2 24 ? -3.986 -5.235 -48.243 1.00 11.80 23 GLN B C 1
ATOM 2404 O O . GLN B 2 24 ? -4.204 -6.090 -49.110 1.00 12.13 23 GLN B O 1
ATOM 2418 N N . TYR B 2 25 ? -3.936 -3.926 -48.533 1.00 11.43 24 TYR B N 1
ATOM 2419 C CA . TYR B 2 25 ? -4.110 -3.471 -49.915 1.00 12.17 24 TYR B CA 1
ATOM 2420 C C . TYR B 2 25 ? -3.014 -4.015 -50.824 1.00 11.44 24 TYR B C 1
ATOM 2421 O O . TYR B 2 25 ? -3.280 -4.439 -51.960 1.00 13.76 24 TYR B O 1
ATOM 2439 N N . LEU B 2 26 ? -1.770 -3.981 -50.363 1.00 10.14 25 LEU B N 1
ATOM 2440 C CA . LEU B 2 26 ? -0.663 -4.488 -51.155 1.00 9.53 25 LEU B CA 1
ATOM 2441 C C . LEU B 2 26 ? -0.693 -6.012 -51.249 1.00 13.73 25 LEU B C 1
ATOM 2442 O O . LEU B 2 26 ? -0.041 -6.580 -52.140 1.00 16.52 25 LEU B O 1
ATOM 2458 N N . ALA B 2 27 ? -1.444 -6.685 -50.372 1.00 10.77 26 ALA B N 1
ATOM 2459 C CA . ALA B 2 27 ? -1.625 -8.130 -50.459 1.00 11.67 26 ALA B CA 1
ATOM 2460 C C . ALA B 2 27 ? -2.799 -8.523 -51.350 1.00 13.19 26 ALA B C 1
ATOM 2461 O O . ALA B 2 27 ? -3.054 -9.723 -51.541 1.00 19.24 26 ALA B O 1
ATOM 2468 N N . GLY B 2 28 ? -3.522 -7.547 -51.887 1.00 14.48 27 GLY B N 1
ATOM 2469 C CA . GLY B 2 28 ? -4.610 -7.800 -52.801 1.00 14.02 27 GLY B CA 1
ATOM 2470 C C . GLY B 2 28 ? -5.983 -7.722 -52.179 1.00 24.39 27 GLY B C 1
ATOM 2471 O O . GLY B 2 28 ? -6.980 -7.914 -52.883 1.00 25.64 27 GLY B O 1
ATOM 2475 N N . LYS B 2 29 ? -6.071 -7.443 -50.889 1.00 20.22 28 LYS B N 1
ATOM 2476 C CA . LYS B 2 29 ? -7.353 -7.486 -50.207 1.00 22.29 28 LYS B CA 1
ATOM 2477 C C . LYS B 2 29 ? -8.212 -6.318 -50.670 1.00 28.26 28 LYS B C 1
ATOM 2478 O O . LYS B 2 29 ? -7.713 -5.225 -50.948 1.00 22.49 28 LYS B O 1
ATOM 2497 N N . THR B 2 30 ? -9.506 -6.558 -50.799 1.00 28.81 29 THR B N 1
ATOM 2498 C CA . THR B 2 30 ? -10.449 -5.450 -50.876 1.00 39.94 29 THR B CA 1
ATOM 2499 C C . THR B 2 30 ? -10.649 -4.963 -49.446 1.00 39.79 29 THR B C 1
ATOM 2500 O O . THR B 2 30 ? -11.252 -5.660 -48.626 1.00 42.59 29 THR B O 1
ATOM 2511 N N . VAL B 2 31 ? -10.095 -3.801 -49.127 1.00 42.97 30 VAL B N 1
ATOM 2512 C CA . VAL B 2 31 ? -10.137 -3.255 -47.776 1.00 42.95 30 VAL B CA 1
ATOM 2513 C C . VAL B 2 31 ? -11.277 -2.247 -47.746 1.00 45.20 30 VAL B C 1
ATOM 2514 O O . VAL B 2 31 ? -11.215 -1.208 -48.412 1.00 41.61 30 VAL B O 1
ATOM 2527 N N . SER B 2 32 ? -12.332 -2.550 -46.998 1.00 59.84 31 SER B N 1
ATOM 2528 C CA . SER B 2 32 ? -13.467 -1.643 -46.924 1.00 65.85 31 SER B CA 1
ATOM 2529 C C . SER B 2 32 ? -13.132 -0.461 -46.022 1.00 58.68 31 SER B C 1
ATOM 2530 O O . SER B 2 32 ? -12.368 -0.579 -45.057 1.00 55.83 31 SER B O 1
ATOM 2538 N N . GLY B 2 33 ? -13.696 0.695 -46.362 1.00 56.60 32 GLY B N 1
ATOM 2539 C CA . GLY B 2 33 ? -13.387 1.915 -45.651 1.00 58.65 32 GLY B CA 1
ATOM 2540 C C . GLY B 2 33 ? -12.044 2.528 -45.975 1.00 53.40 32 GLY B C 1
ATOM 2541 O O . GLY B 2 33 ? -11.617 3.453 -45.277 1.00 49.36 32 GLY B O 1
ATOM 2545 N N . ILE B 2 34 ? -11.363 2.056 -47.011 1.00 48.63 33 ILE B N 1
ATOM 2546 C CA . ILE B 2 34 ? -10.041 2.574 -47.349 1.00 48.41 33 ILE B CA 1
ATOM 2547 C C . ILE B 2 34 ? -10.209 3.884 -48.114 1.00 47.97 33 ILE B C 1
ATOM 2548 O O . ILE B 2 34 ? -11.064 3.997 -48.999 1.00 46.53 33 ILE B O 1
ATOM 2564 N N . ASP B 2 35 ? -9.423 4.888 -47.740 1.00 41.47 34 ASP B N 1
ATOM 2565 C CA . ASP B 2 35 ? -9.361 6.148 -48.477 1.00 40.55 34 ASP B CA 1
ATOM 2566 C C . ASP B 2 35 ? -8.320 5.952 -49.572 1.00 37.37 34 ASP B C 1
ATOM 2567 O O . ASP B 2 35 ? -7.116 5.976 -49.303 1.00 28.71 34 ASP B O 1
ATOM 2576 N N . LYS B 2 36 ? -8.778 5.737 -50.812 1.00 31.95 35 LYS B N 1
ATOM 2577 C CA . LYS B 2 36 ? -7.836 5.521 -51.908 1.00 41.11 35 LYS B CA 1
ATOM 2578 C C . LYS B 2 36 ? -6.899 6.714 -52.074 1.00 35.80 35 LYS B C 1
ATOM 2579 O O . LYS B 2 36 ? -5.742 6.544 -52.474 1.00 41.44 35 LYS B O 1
ATOM 2598 N N . ASN B 2 37 ? -7.372 7.925 -51.758 1.00 38.93 36 ASN B N 1
ATOM 2599 C CA . ASN B 2 37 ? -6.564 9.122 -51.943 1.00 37.52 36 ASN B CA 1
ATOM 2600 C C . ASN B 2 37 ? -5.386 9.199 -50.981 1.00 30.25 36 ASN B C 1
ATOM 2601 O O . ASN B 2 37 ? -4.422 9.920 -51.255 1.00 33.17 36 ASN B O 1
ATOM 2612 N N . ALA B 2 38 ? -5.433 8.484 -49.869 1.00 25.62 37 ALA B N 1
ATOM 2613 C CA . ALA B 2 38 ? -4.337 8.504 -48.917 1.00 26.61 37 ALA B CA 1
ATOM 2614 C C . ALA B 2 38 ? -3.230 7.504 -49.247 1.00 18.79 37 ALA B C 1
ATOM 2615 O O . ALA B 2 38 ? -2.211 7.482 -48.544 1.00 19.66 37 ALA B O 1
ATOM 2622 N N . LEU B 2 39 ? -3.400 6.678 -50.280 1.00 16.83 38 LEU B N 1
ATOM 2623 C CA . LEU B 2 39 ? -2.490 5.556 -50.478 1.00 14.14 38 LEU B CA 1
ATOM 2624 C C . LEU B 2 39 ? -1.147 5.993 -51.055 1.00 13.98 38 LEU B C 1
ATOM 2625 O O . LEU B 2 39 ? -0.102 5.479 -50.638 1.00 13.97 38 LEU B O 1
ATOM 2641 N N . ASP B 2 40 ? -1.147 6.916 -52.021 1.00 14.32 39 ASP B N 1
ATOM 2642 C CA . ASP B 2 40 ? 0.084 7.299 -52.714 1.00 13.88 39 ASP B CA 1
ATOM 2643 C C . ASP B 2 40 ? 0.835 8.372 -51.932 1.00 15.76 39 ASP B C 1
ATOM 2644 O O . ASP B 2 40 ? 0.852 9.560 -52.283 1.00 19.19 39 ASP B O 1
ATOM 2653 N N . ILE B 2 41 ? 1.538 7.920 -50.892 1.00 13.58 40 ILE B N 1
ATOM 2654 C CA . ILE B 2 41 ? 2.119 8.845 -49.925 1.00 20.35 40 ILE B CA 1
ATOM 2655 C C . ILE B 2 41 ? 3.269 9.647 -50.527 1.00 24.19 40 ILE B C 1
ATOM 2656 O O . ILE B 2 41 ? 3.466 10.817 -50.175 1.00 24.08 40 ILE B O 1
ATOM 2672 N N . ASN B 2 42 ? 4.064 9.043 -51.411 1.00 19.28 41 ASN B N 1
ATOM 2673 C CA . ASN B 2 42 ? 5.186 9.768 -52.003 1.00 19.83 41 ASN B CA 1
ATOM 2674 C C . ASN B 2 42 ? 4.834 10.433 -53.335 1.00 20.28 41 ASN B C 1
ATOM 2675 O O . ASN B 2 42 ? 5.714 11.024 -53.970 1.00 25.33 41 ASN B O 1
ATOM 2686 N N . GLY B 2 43 ? 3.574 10.360 -53.758 1.00 15.40 42 GLY B N 1
ATOM 2687 C CA . GLY B 2 43 ? 3.071 11.077 -54.906 1.00 17.06 42 GLY B CA 1
ATOM 2688 C C . GLY B 2 43 ? 3.662 10.699 -56.248 1.00 18.35 42 GLY B C 1
ATOM 2689 O O . GLY B 2 43 ? 3.622 11.512 -57.173 1.00 26.58 42 GLY B O 1
ATOM 2693 N N . ASP B 2 44 ? 4.195 9.494 -56.400 1.00 20.75 43 ASP B N 1
ATOM 2694 C CA . ASP B 2 44 ? 4.839 9.121 -57.655 1.00 15.62 43 ASP B CA 1
ATOM 2695 C C . ASP B 2 44 ? 3.887 8.413 -58.629 1.00 20.44 43 ASP B C 1
ATOM 2696 O O . ASP B 2 44 ? 4.336 7.935 -59.678 1.00 20.24 43 ASP B O 1
ATOM 2705 N N . GLY B 2 45 ? 2.581 8.382 -58.334 1.00 15.14 44 GLY B N 1
ATOM 2706 C CA . GLY B 2 45 ? 1.584 7.836 -59.235 1.00 18.21 44 GLY B CA 1
ATOM 2707 C C . GLY B 2 45 ? 1.227 6.385 -59.010 1.00 22.05 44 GLY B C 1
ATOM 2708 O O . GLY B 2 45 ? 0.223 5.909 -59.579 1.00 24.43 44 GLY B O 1
ATOM 2712 N N . ALA B 2 46 ? 2.008 5.672 -58.216 1.00 13.70 45 ALA B N 1
ATOM 2713 C CA . ALA B 2 46 ? 1.819 4.256 -57.976 1.00 14.19 45 ALA B CA 1
ATOM 2714 C C . ALA B 2 46 ? 1.674 4.029 -56.482 1.00 14.02 45 ALA B C 1
ATOM 2715 O O . ALA B 2 46 ? 2.236 4.770 -55.676 1.00 15.06 45 ALA B O 1
ATOM 2722 N N . VAL B 2 47 ? 0.923 2.996 -56.119 1.00 12.25 46 VAL B N 1
ATOM 2723 C CA . VAL B 2 47 ? 0.874 2.502 -54.748 1.00 11.18 46 VAL B CA 1
ATOM 2724 C C . VAL B 2 47 ? 1.710 1.233 -54.679 1.00 11.03 46 VAL B C 1
ATOM 2725 O O . VAL B 2 47 ? 1.375 0.228 -55.311 1.00 13.06 46 VAL B O 1
ATOM 2738 N N . ASN B 2 48 ? 2.780 1.269 -53.895 1.00 9.92 47 ASN B N 1
ATOM 2739 C CA . ASN B 2 48 ? 3.651 0.104 -53.806 1.00 8.55 47 ASN B CA 1
ATOM 2740 C C . ASN B 2 48 ? 4.406 0.123 -52.484 1.00 9.74 47 ASN B C 1
ATOM 2741 O O . ASN B 2 48 ? 4.086 0.882 -51.567 1.00 11.72 47 ASN B O 1
ATOM 2752 N N . GLY B 2 49 ? 5.394 -0.766 -52.381 1.00 11.29 48 GLY B N 1
ATOM 2753 C CA . GLY B 2 49 ? 6.142 -0.905 -51.154 1.00 13.80 48 GLY B CA 1
ATOM 2754 C C . GLY B 2 49 ? 6.862 0.345 -50.711 1.00 12.60 48 GLY B C 1
ATOM 2755 O O . GLY B 2 49 ? 7.184 0.468 -49.531 1.00 12.03 48 GLY B O 1
ATOM 2759 N N . ASP B 2 50 ? 7.137 1.275 -51.624 1.00 10.26 49 ASP B N 1
ATOM 2760 C CA . ASP B 2 50 ? 7.779 2.515 -51.192 1.00 14.05 49 ASP B CA 1
ATOM 2761 C C . ASP B 2 50 ? 6.820 3.379 -50.379 1.00 10.66 49 ASP B C 1
ATOM 2762 O O . ASP B 2 50 ? 7.244 4.094 -49.458 1.00 13.59 49 ASP B O 1
ATOM 2771 N N . ASP B 2 51 ? 5.527 3.339 -50.690 1.00 11.78 50 ASP B N 1
ATOM 2772 C CA . ASP B 2 51 ? 4.553 4.057 -49.873 1.00 13.34 50 ASP B CA 1
ATOM 2773 C C . ASP B 2 51 ? 4.416 3.421 -48.499 1.00 10.49 50 ASP B C 1
ATOM 2774 O O . ASP B 2 51 ? 4.312 4.135 -47.502 1.00 12.14 50 ASP B O 1
ATOM 2783 N N . LEU B 2 52 ? 4.456 2.089 -48.425 1.00 11.74 51 LEU B N 1
ATOM 2784 C CA . LEU B 2 52 ? 4.457 1.427 -47.126 1.00 10.95 51 LEU B CA 1
ATOM 2785 C C . LEU B 2 52 ? 5.663 1.859 -46.307 1.00 10.05 51 LEU B C 1
ATOM 2786 O O . LEU B 2 52 ? 5.547 2.142 -45.114 1.00 11.22 51 LEU B O 1
ATOM 2802 N N . MET B 2 53 ? 6.841 1.904 -46.932 1.00 10.73 52 MET B N 1
ATOM 2803 C CA . MET B 2 53 ? 8.017 2.336 -46.197 1.00 12.23 52 MET B CA 1
ATOM 2804 C C . MET B 2 53 ? 7.855 3.773 -45.697 1.00 12.47 52 MET B C 1
ATOM 2805 O O . MET B 2 53 ? 8.227 4.078 -44.558 1.00 12.25 52 MET B O 1
ATOM 2819 N N . GLU B 2 54 ? 7.294 4.666 -46.521 1.00 11.66 53 GLU B N 1
ATOM 2820 C CA . GLU B 2 54 ? 7.064 6.033 -46.058 1.00 15.83 53 GLU B CA 1
ATOM 2821 C C . GLU B 2 54 ? 6.044 6.084 -44.922 1.00 11.26 53 GLU B C 1
ATOM 2822 O O . GLU B 2 54 ? 6.145 6.931 -44.036 1.00 16.18 53 GLU B O 1
ATOM 2834 N N . LEU B 2 55 ? 5.050 5.190 -44.940 1.00 11.91 54 LEU B N 1
ATOM 2835 C CA . LEU B 2 55 ? 4.082 5.141 -43.857 1.00 10.21 54 LEU B CA 1
ATOM 2836 C C . LEU B 2 55 ? 4.741 4.668 -42.567 1.00 10.47 54 LEU B C 1
ATOM 2837 O O . LEU B 2 55 ? 4.493 5.222 -41.486 1.00 9.97 54 LEU B O 1
ATOM 2853 N N . ILE B 2 56 ? 5.579 3.632 -42.656 1.00 10.57 55 ILE B N 1
ATOM 2854 C CA . ILE B 2 56 ? 6.302 3.146 -41.490 1.00 10.37 55 ILE B CA 1
ATOM 2855 C C . ILE B 2 56 ? 7.187 4.232 -40.916 1.00 13.03 55 ILE B C 1
ATOM 2856 O O . ILE B 2 56 ? 7.304 4.371 -39.697 1.00 12.54 55 ILE B O 1
ATOM 2872 N N . LYS B 2 57 ? 7.807 5.038 -41.787 1.00 11.44 56 LYS B N 1
ATOM 2873 C CA . LYS B 2 57 ? 8.667 6.122 -41.338 1.00 11.21 56 LYS B CA 1
ATOM 2874 C C . LYS B 2 57 ? 7.868 7.184 -40.608 1.00 12.90 56 LYS B C 1
ATOM 2875 O O . LYS B 2 57 ? 8.327 7.703 -39.589 1.00 17.05 56 LYS B O 1
ATOM 2894 N N . LYS B 2 58 ? 6.659 7.478 -41.077 1.00 11.61 57 LYS B N 1
ATOM 2895 C CA . LYS B 2 58 ? 5.803 8.428 -40.370 1.00 14.36 57 LYS B CA 1
ATOM 2896 C C . LYS B 2 58 ? 5.507 7.937 -38.956 1.00 16.37 57 LYS B C 1
ATOM 2897 O O . LYS B 2 58 ? 5.606 8.697 -37.992 1.00 16.32 57 LYS B O 1
ATOM 2916 N N . VAL B 2 59 ? 5.127 6.665 -38.819 1.00 12.51 58 VAL B N 1
ATOM 2917 C CA . VAL B 2 59 ? 4.791 6.113 -37.509 1.00 13.44 58 VAL B CA 1
ATOM 2918 C C . VAL B 2 59 ? 6.033 6.076 -36.622 1.00 14.73 58 VAL B C 1
ATOM 2919 O O . VAL B 2 59 ? 5.972 6.343 -35.412 1.00 15.73 58 VAL B O 1
ATOM 2932 N N . SER B 2 60 ? 7.189 5.793 -37.226 1.00 12.53 59 SER B N 1
ATOM 2933 C CA . SER B 2 60 ? 8.426 5.599 -36.479 1.00 16.24 59 SER B CA 1
ATOM 2934 C C . SER B 2 60 ? 9.056 6.906 -36.018 1.00 15.68 59 SER B C 1
ATOM 2935 O O . SER B 2 60 ? 9.788 6.917 -35.013 1.00 13.49 59 SER B O 1
ATOM 2943 N N . ASN B 2 61 ? 8.806 8.012 -36.721 1.00 18.41 60 ASN B N 1
ATOM 2944 C CA . ASN B 2 61 ? 9.601 9.211 -36.515 1.00 27.08 60 ASN B CA 1
ATOM 2945 C C . ASN B 2 61 ? 8.767 10.449 -36.230 1.00 30.23 60 ASN B C 1
ATOM 2946 O O . ASN B 2 61 ? 9.269 11.401 -35.622 1.00 39.18 60 ASN B O 1
ATOM 2957 N N . ASN B 2 62 ? 7.523 10.478 -36.689 1.00 36.19 61 ASN B N 1
ATOM 2958 C CA . ASN B 2 62 ? 6.641 11.609 -36.401 1.00 41.53 61 ASN B CA 1
ATOM 2959 C C . ASN B 2 62 ? 6.147 11.477 -34.955 1.00 53.96 61 ASN B C 1
ATOM 2960 O O . ASN B 2 62 ? 4.957 11.289 -34.705 1.00 57.82 61 ASN B O 1
#